Protein 1N93 (pdb70)

B-factor: mean 26.78, std 10.96, range [13.19, 64.72]

Sequence (335 aa):
KLPGKFLQYTVGGSDPHPGIGHEKDIRQNAVALLDQSRRDMFHTVTPSLVFLCLLIPGLHAAFVHGGVPRESYLSTPVTRGEQTVVKTAKFYGEKTTQRDLTELEISSIFSHCCSLLIGVVIGSSSKIKAGAEQIKKRFKTMMAALNRPSHGETATLLQMFNPHEAIDWINGQPWVGSFVLSLLTTDFESPGKEFMDQIKLVASYAQMTTYTTIKEYLAECMDATLTIPVVAYEIRDFLEVSAKLKEDHADLFPFLGAIRHPDAIKLAPRSFPNLASAAFYWSKKENSTIQPGASVKETQLARYRRREISRGEDGAELSGEISAIMKMIGVTGLN

Solvent-accessible surface area: 19457 Å² total; per-residue (Å²): 257,162,107,69,172,173,166,139,222,123,148,76,70,102,105,89,44,0,0,1,0,65,103,192,16,23,121,37,0,0,21,20,0,25,76,84,69,56,15,87,86,8,46,62,3,0,1,1,0,1,0,0,3,32,34,17,120,54,11,4,58,54,4,55,171,32,58,8,36,90,61,0,36,33,63,102,74,72,106,77,61,102,131,90,54,49,91,34,14,106,0,44,17,181,179,69,106,132,118,95,19,70,113,55,19,63,4,0,2,24,32,8,0,0,20,0,0,7,0,0,0,43,32,40,15,80,128,9,138,75,42,44,105,114,16,76,116,70,11,80,73,0,1,51,58,32,134,94,85,71,24,6,87,67,6,55,93,8,119,153,17,60,7,42,73,2,0,79,52,0,38,62,42,129,36,10,7,78,10,0,60,50,2,13,80,59,143,41,150,70,57,20,108,31,4,5,45,13,0,73,108,24,0,46,73,10,76,9,96,16,7,48,25,0,74,70,0,28,65,101,0,90,12,8,3,26,74,2,68,53,0,34,132,27,30,148,74,0,78,102,42,3,57,152,8,89,157,104,26,70,130,55,4,26,30,0,5,0,16,76,58,103,24,26,127,99,7,20,37,85,51,10,19,12,0,0,0,1,0,47,17,14,24,108,105,96,147,124,14,42,30,115,73,22,78,3,128,75,96,41,0,44,122,39,71,217,119,156,40,93,118,56,153,146,47,95,88,54,60,61,131,83,40,44,81,48,144,162,123,66,58,141,33,117,213

Nearest PDB structures (foldseek):
  1n93-assembly1_X  TM=1.003E+00  e=1.005E-50  Borna disease virus
  7ev8-assembly1_A  TM=5.498E-01  e=6.716E-05  Human parainfluenza 3 virus (strain NIH 47885)
  6h5q-assembly1_B  TM=5.146E-01  e=7.736E-05  Measles morbillivirus
  8c4h-assembly1_C  TM=5.489E-01  e=2.761E-04  Henipavirus hendraense
  7nt6-assembly1_A  TM=5.522E-01  e=4.220E-04  Henipavirus nipahense

Radius of gyration: 26.17 Å; Cα contacts (8 Å, |Δi|>4): 424; chains: 1; bounding box: 61×56×87 Å

Foldseek 3Di:
DPPPDDDDDDPDDDDFAAAQFDLVCLQLLQVQVLDPVLCLFFDLQHNLNSLVCVVDPPVNVVCVVLPGHLKTFTPDWDCPPVDIHGIDNGRHDPPRPDDGDDPLQNLLSLLQNLLLLLLLLLLALVCLVPVPVVSLVLSLQLCVVVVRNVSSPVSCSCVVSRNRVNSNVLSPGPCSLVVLVCLQPDDDDPPSNSSSVSSNVSNQQRQLVLLVLLVCCVVPQFWQLCVPVLQVVLVVVLVVLLVVLCVVQPPCSRRCRSSVPPSSVCSDCVVRQSSQLLSQLVVVVVVVSRGPPHPDDPVNSVVRSPHGDDPDDDDQFDDPVVCVVCVVVPHRTDD

Secondary structure (DSSP, 8-state):
------PPPPS-----------GGGHHHHHHHTTSHHHHTTB-TTHHHHHHHHHHSTTHHHHHHHTT--SPEEEEEEE-TTSS-EEEES--S-SS----PPPHHHHHHHHHHHHHHHHHHHHT-SHHHHS--HHHHHHHHHHHHHTT-TTHHHH--TTTT--THHHHHHHHTSTTHHHHHHHHHH--PPTTHHHHHHHHHHHHTTTT-HHHHHHHHHHHH--BGGGGSHHHHHHHHHHHHHHHHHHHHHGGGGGGTTTTT-GGGGGGSGGGSHHHHHHHHHHHHHH---PPTT----HHHHHHHHTSB-------SS--HHHHHHHHHTT-----

Structure (mmCIF, N/CA/C/O backbone):
data_1N93
#
_entry.id   1N93
#
_cell.length_a   100.026
_cell.length_b   100.026
_cell.length_c   103.227
_cell.angle_alpha   90.00
_cell.angle_beta   90.00
_cell.angle_gamma   90.00
#
_symmetry.space_group_name_H-M   'I 4'
#
loop_
_entity.id
_entity.type
_entity.pdbx_description
1 polymer 'p40 nucleoprotein'
2 water water
#
loop_
_atom_site.group_PDB
_atom_site.id
_atom_site.type_symbol
_atom_site.label_atom_id
_atom_site.label_alt_id
_atom_site.label_comp_id
_atom_site.label_asym_id
_atom_site.label_entity_id
_atom_site.label_seq_id
_atom_site.pdbx_PDB_ins_code
_atom_site.Cartn_x
_atom_site.Cartn_y
_atom_site.Cartn_z
_atom_site.occupancy
_atom_site.B_iso_or_equiv
_atom_site.auth_seq_id
_atom_site.auth_comp_id
_atom_site.auth_asym_id
_atom_site.auth_atom_id
_atom_site.pdbx_PDB_model_num
ATOM 1 N N . LYS A 1 33 ? 74.834 15.659 7.735 1.00 35.83 28 LYS X N 1
ATOM 2 C CA . LYS A 1 33 ? 73.442 15.745 7.225 1.00 35.60 28 LYS X CA 1
ATOM 3 C C . LYS A 1 33 ? 72.456 15.703 8.404 1.00 33.78 28 LYS X C 1
ATOM 4 O O . LYS A 1 33 ? 72.668 14.972 9.384 1.00 34.37 28 LYS X O 1
ATOM 10 N N . LEU A 1 34 ? 71.396 16.515 8.342 1.00 30.44 29 LEU X N 1
ATOM 11 C CA . LEU A 1 34 ? 70.249 16.313 9.222 1.00 27.58 29 LEU X CA 1
ATOM 12 C C . LEU A 1 34 ? 69.673 14.929 8.967 1.00 26.83 29 LEU X C 1
ATOM 13 O O . LEU A 1 34 ? 69.714 14.438 7.843 1.00 25.84 29 LEU X O 1
ATOM 18 N N . PRO A 1 35 ? 69.107 14.313 9.997 1.00 25.56 30 PRO X N 1
ATOM 19 C CA . PRO A 1 35 ? 68.622 12.935 9.879 1.00 26.32 30 PRO X CA 1
ATOM 20 C C . PRO A 1 35 ? 67.342 12.791 9.058 1.00 25.77 30 PRO X C 1
ATOM 21 O O . PRO A 1 35 ? 67.042 11.692 8.636 1.00 26.49 30 PRO X O 1
ATOM 25 N N . GLY A 1 36 ? 66.581 13.868 8.857 1.00 23.97 31 GLY X N 1
ATOM 26 C CA . GLY A 1 36 ? 65.344 13.788 8.100 1.00 23.21 31 GLY X CA 1
ATOM 27 C C . GLY A 1 36 ? 64.131 13.540 8.966 1.00 22.88 31 GLY X C 1
ATOM 28 O O . GLY A 1 36 ? 63.036 13.368 8.453 1.00 23.13 31 GLY X O 1
ATOM 29 N N . LYS A 1 37 ? 64.315 13.526 10.281 1.00 21.91 32 LYS X N 1
ATOM 30 C CA . LYS A 1 37 ? 63.209 13.490 11.214 1.00 21.94 32 LYS X CA 1
ATOM 31 C C . LYS A 1 37 ? 62.518 14.849 11.239 1.00 21.52 32 LYS X C 1
ATOM 32 O O . LYS A 1 37 ? 63.101 15.836 10.878 1.00 19.91 32 LYS X O 1
ATOM 38 N N . PHE A 1 38 ? 61.259 14.849 11.638 1.00 20.07 33 PHE X N 1
ATOM 39 C CA . PHE A 1 38 ? 60.494 16.079 11.751 1.00 19.65 33 PHE X CA 1
ATOM 40 C C . PHE A 1 38 ? 59.484 15.961 12.880 1.00 20.43 33 PHE X C 1
ATOM 41 O O . PHE A 1 38 ? 59.025 14.861 13.210 1.00 20.33 33 PHE X O 1
ATOM 49 N N . LEU A 1 39 ? 59.117 17.100 13.478 1.00 19.67 34 LEU X N 1
ATOM 50 C CA . LEU A 1 39 ? 58.080 17.135 14.491 1.00 19.53 34 LEU X CA 1
ATOM 51 C C . LEU A 1 39 ? 56.796 16.454 13.998 1.00 20.64 34 LEU X C 1
ATOM 52 O O . LEU A 1 39 ? 56.337 16.711 12.875 1.00 19.33 34 LEU X O 1
ATOM 57 N N . GLN A 1 40 ? 56.266 15.567 14.837 1.00 21.62 35 GLN X N 1
ATOM 58 C CA . GLN A 1 40 ? 55.067 14.802 14.538 1.00 22.25 35 GLN X CA 1
ATOM 59 C C . GLN A 1 40 ? 53.873 15.392 15.275 1.00 22.96 35 GLN X C 1
ATOM 60 O O . GLN A 1 40 ? 54.000 15.940 16.370 1.00 22.82 35 GLN X O 1
ATOM 66 N N . TYR A 1 41 ? 52.706 15.264 14.659 1.00 23.41 36 TYR X N 1
ATOM 67 C CA . TYR A 1 41 ? 51.486 15.658 15.314 1.00 24.64 36 TYR X CA 1
ATOM 68 C C . TYR A 1 41 ? 51.196 14.750 16.497 1.00 26.94 36 TYR X C 1
ATOM 69 O O . TYR A 1 41 ? 51.409 13.534 16.436 1.00 26.14 36 TYR X O 1
ATOM 78 N N . THR A 1 42 ? 50.747 15.377 17.569 1.00 28.76 37 THR X N 1
ATOM 79 C CA . THR A 1 42 ? 50.150 14.685 18.693 1.00 31.37 37 THR X CA 1
ATOM 80 C C . THR A 1 42 ? 48.679 14.489 18.376 1.00 33.82 37 THR X C 1
ATOM 81 O O . THR A 1 42 ? 48.170 14.982 17.367 1.00 34.32 37 THR X O 1
ATOM 85 N N . VAL A 1 43 ? 48.003 13.749 19.242 1.00 37.16 38 VAL X N 1
ATOM 86 C CA . VAL A 1 43 ? 46.580 13.487 19.081 1.00 39.92 38 VAL X CA 1
ATOM 87 C C . VAL A 1 43 ? 45.825 14.191 20.196 1.00 41.18 38 VAL X C 1
ATOM 88 O O . VAL A 1 43 ? 46.166 14.075 21.379 1.00 42.74 38 VAL X O 1
ATOM 92 N N . GLY A 1 44 ? 44.840 14.976 19.778 1.00 42.55 39 GLY X N 1
ATOM 93 C CA . GLY A 1 44 ? 43.949 15.666 20.682 1.00 42.56 39 GLY X CA 1
ATOM 94 C C . GLY A 1 44 ? 44.489 17.010 21.110 1.00 42.48 39 GLY X C 1
ATOM 95 O O . GLY A 1 44 ? 45.115 17.763 20.318 1.00 41.79 39 GLY X O 1
ATOM 96 N N . GLY A 1 45 ? 44.254 17.288 22.388 1.00 41.64 40 GLY X N 1
ATOM 97 C CA . GLY A 1 45 ? 44.536 18.566 22.978 1.00 41.00 40 GLY X CA 1
ATOM 98 C C . GLY A 1 45 ? 43.269 19.379 23.107 1.00 40.00 40 GLY X C 1
ATOM 99 O O . GLY A 1 45 ? 42.455 19.485 22.180 1.00 41.04 40 GLY X O 1
ATOM 100 N N . SER A 1 46 ? 43.113 19.975 24.271 1.00 38.23 41 SER X N 1
ATOM 101 C CA . SER A 1 46 ? 42.111 20.997 24.465 1.00 36.51 41 SER X CA 1
ATOM 102 C C . SER A 1 46 ? 42.799 22.344 24.188 1.00 33.70 41 SER X C 1
ATOM 103 O O . SER A 1 46 ? 43.822 22.652 24.786 1.00 34.33 41 SER X O 1
ATOM 107 N N . ASP A 1 47 ? 42.265 23.120 23.248 1.00 30.10 42 ASP X N 1
ATOM 108 C CA . ASP A 1 47 ? 42.701 24.500 23.050 1.00 27.00 42 ASP X CA 1
ATOM 109 C C . ASP A 1 47 ? 41.565 25.429 23.405 1.00 25.52 42 ASP X C 1
ATOM 110 O O . ASP A 1 47 ? 40.394 25.005 23.363 1.00 23.11 42 ASP X O 1
ATOM 115 N N . PRO A 1 48 ? 41.878 26.686 23.697 1.00 23.91 43 PRO X N 1
ATOM 116 C CA . PRO A 1 48 ? 40.822 27.680 23.914 1.00 23.29 43 PRO X CA 1
ATOM 117 C C . PRO A 1 48 ? 39.907 27.777 22.715 1.00 22.27 43 PRO X C 1
ATOM 118 O O . PRO A 1 48 ? 40.338 27.587 21.576 1.00 22.95 43 PRO X O 1
ATOM 122 N N . HIS A 1 49 ? 38.641 28.057 22.983 1.00 20.78 44 HIS X N 1
ATOM 123 C CA . HIS A 1 49 ? 37.610 28.174 21.949 1.00 19.22 44 HIS X CA 1
ATOM 124 C C . HIS A 1 49 ? 36.663 29.299 22.368 1.00 18.28 44 HIS X C 1
ATOM 125 O O . HIS A 1 49 ? 36.536 29.581 23.550 1.00 17.57 44 HIS X O 1
ATOM 132 N N . PRO A 1 50 ? 35.998 29.922 21.398 1.00 17.02 45 PRO X N 1
ATOM 133 C CA . PRO A 1 50 ? 34.947 30.891 21.684 1.00 16.50 45 PRO X CA 1
ATOM 134 C C . PRO A 1 50 ? 33.688 30.115 22.016 1.00 16.12 45 PRO X C 1
ATOM 135 O O . PRO A 1 50 ? 33.677 28.885 21.945 1.00 16.47 45 PRO X O 1
ATOM 139 N N . GLY A 1 51 ? 32.647 30.836 22.373 1.00 16.72 46 GLY X N 1
ATOM 140 C CA . GLY A 1 51 ? 31.347 30.236 22.605 1.00 16.96 46 GLY X CA 1
ATOM 141 C C . GLY A 1 51 ? 30.228 31.202 22.253 1.00 16.60 46 GLY X C 1
ATOM 142 O O . GLY A 1 51 ? 30.464 32.370 21.945 1.00 17.13 46 GLY X O 1
ATOM 143 N N . ILE A 1 52 ? 28.995 30.704 22.310 1.00 16.40 47 ILE X N 1
ATOM 144 C CA . ILE A 1 52 ? 27.813 31.456 21.948 1.00 16.42 47 ILE X CA 1
ATOM 145 C C . ILE A 1 52 ? 26.818 31.669 23.082 1.00 15.14 47 ILE X C 1
ATOM 146 O O . ILE A 1 52 ? 25.805 32.320 22.886 1.00 15.82 47 ILE X O 1
ATOM 151 N N . GLY A 1 53 ? 27.118 31.139 24.258 1.00 16.41 48 GLY X N 1
ATOM 152 C CA . GLY A 1 53 ? 26.248 31.265 25.402 1.00 16.52 48 GLY X CA 1
ATOM 153 C C . GLY A 1 53 ? 24.939 30.531 25.168 1.00 17.01 48 GLY X C 1
ATOM 154 O O . GLY A 1 53 ? 24.851 29.620 24.362 1.00 17.52 48 GLY X O 1
ATOM 155 N N . HIS A 1 54 ? 23.925 30.955 25.896 1.00 17.59 49 HIS X N 1
ATOM 156 C CA . HIS A 1 54 ? 22.600 30.335 25.823 1.00 18.09 49 HIS X CA 1
ATOM 157 C C . HIS A 1 54 ? 21.652 31.200 25.022 1.00 17.65 49 HIS X C 1
ATOM 158 O O . HIS A 1 54 ? 21.767 32.419 25.025 1.00 18.26 49 HIS X O 1
ATOM 165 N N . GLU A 1 55 ? 20.711 30.574 24.324 1.00 18.15 50 GLU X N 1
ATOM 166 C CA . GLU A 1 55 ? 19.765 31.322 23.495 1.00 18.42 50 GLU X CA 1
ATOM 167 C C . GLU A 1 55 ? 18.986 32.393 24.261 1.00 18.78 50 GLU X C 1
ATOM 168 O O . GLU A 1 55 ? 18.814 33.508 23.774 1.00 19.09 50 GLU X O 1
ATOM 174 N N . LYS A 1 56 ? 18.578 32.097 25.496 1.00 18.97 51 LYS X N 1
ATOM 175 C CA . LYS A 1 56 ? 17.787 33.031 26.266 1.00 20.02 51 LYS X CA 1
ATOM 176 C C . LYS A 1 56 ? 18.579 34.269 26.684 1.00 19.51 51 LYS X C 1
ATOM 177 O O . LYS A 1 56 ? 17.992 35.275 27.069 1.00 20.62 51 LYS X O 1
ATOM 183 N N . ASP A 1 57 ? 19.901 34.180 26.596 1.00 18.21 52 ASP X N 1
ATOM 184 C CA . ASP A 1 57 ? 20.801 35.230 27.040 1.00 18.27 52 ASP X CA 1
ATOM 185 C C . ASP A 1 57 ? 21.406 36.023 25.887 1.00 18.10 52 ASP X C 1
ATOM 186 O O . ASP A 1 57 ? 22.249 36.875 26.164 1.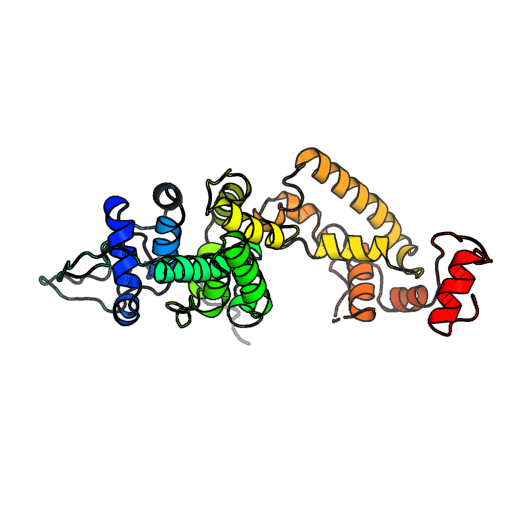00 17.71 52 ASP X O 1
ATOM 191 N N . ILE A 1 58 ? 21.006 35.774 24.634 1.00 17.51 53 ILE X N 1
ATOM 192 C CA . ILE A 1 58 ? 21.675 36.425 23.499 1.00 18.37 53 ILE X CA 1
ATOM 193 C C . ILE A 1 58 ? 21.724 37.953 23.664 1.00 18.93 53 ILE X C 1
ATOM 194 O O . ILE A 1 58 ? 22.781 38.573 23.538 1.00 18.67 53 ILE X O 1
ATOM 199 N N . ARG A 1 59 ? 20.563 38.569 23.910 1.00 20.27 54 ARG X N 1
ATOM 200 C CA . ARG A 1 59 ? 20.511 40.020 23.972 1.00 20.85 54 ARG X CA 1
ATOM 201 C C . ARG A 1 59 ? 21.325 40.575 25.147 1.00 20.11 54 ARG X C 1
ATOM 202 O O . ARG A 1 59 ? 22.058 41.531 24.973 1.00 20.09 54 ARG X O 1
ATOM 210 N N . GLN A 1 60 ? 21.238 39.953 26.320 1.00 20.79 55 GLN X N 1
ATOM 211 C CA . GLN A 1 60 ? 21.975 40.414 27.490 1.00 21.56 55 GLN X CA 1
ATOM 212 C C . GLN A 1 60 ? 23.471 40.236 27.277 1.00 20.61 55 GLN X C 1
ATOM 213 O O . GLN A 1 60 ? 24.260 41.123 27.635 1.00 20.40 55 GLN X O 1
ATOM 219 N N . ASN A 1 61 ? 23.852 39.115 26.661 1.00 19.12 56 ASN X N 1
ATOM 220 C CA . ASN A 1 61 ? 25.261 38.873 26.297 1.00 19.08 56 ASN X CA 1
ATOM 221 C C . ASN A 1 61 ? 25.743 39.909 25.302 1.00 18.49 56 ASN X C 1
ATOM 222 O O . ASN A 1 61 ? 26.832 40.450 25.470 1.00 19.12 56 ASN X O 1
ATOM 227 N N . ALA A 1 62 ? 24.938 40.211 24.283 1.00 18.06 57 ALA X N 1
ATOM 228 C CA . ALA A 1 62 ? 25.319 41.186 23.260 1.00 18.97 57 ALA X CA 1
ATOM 229 C C . ALA A 1 62 ? 25.504 42.588 23.882 1.00 19.62 57 ALA X C 1
ATOM 230 O O . ALA A 1 62 ? 26.491 43.249 23.617 1.00 19.14 57 ALA X O 1
ATOM 232 N N . VAL A 1 63 ? 24.555 43.027 24.701 1.00 20.34 58 VAL X N 1
ATOM 233 C CA . VAL A 1 63 ? 24.659 44.330 25.371 1.00 21.30 58 VAL X CA 1
ATOM 234 C C . VAL A 1 63 ? 25.941 44.410 26.205 1.00 20.87 58 VAL X C 1
ATOM 235 O O . VAL A 1 63 ? 26.676 45.419 26.137 1.00 22.11 58 VAL X O 1
ATOM 239 N N . ALA A 1 64 ? 26.228 43.364 26.984 1.00 20.95 59 ALA X N 1
ATOM 240 C CA . ALA A 1 64 ? 27.440 43.344 27.811 1.00 21.12 59 ALA X CA 1
ATOM 241 C C . ALA A 1 64 ? 28.710 43.443 26.964 1.00 21.45 59 ALA X C 1
ATOM 242 O O . ALA A 1 64 ? 29.660 44.156 27.318 1.00 21.12 59 ALA X O 1
ATOM 244 N N . LEU A 1 65 ? 28.724 42.749 25.827 1.00 20.24 60 LEU X N 1
ATOM 245 C CA . LEU A 1 65 ? 29.923 42.678 25.002 1.00 19.37 60 LEU X CA 1
ATOM 246 C C . LEU A 1 65 ? 30.080 43.867 24.062 1.00 19.23 60 LEU X C 1
ATOM 247 O O . LEU A 1 65 ? 30.999 43.909 23.295 1.00 19.71 60 LEU X O 1
ATOM 252 N N . LEU A 1 66 ? 29.190 44.843 24.140 1.00 20.57 61 LEU X N 1
ATOM 253 C CA . LEU A 1 66 ? 29.412 46.101 23.458 1.00 21.28 61 LEU X CA 1
ATOM 254 C C . LEU A 1 66 ? 30.534 46.890 24.131 1.00 22.69 61 LEU X C 1
ATOM 255 O O . LEU A 1 66 ? 31.057 47.819 23.553 1.00 23.46 61 LEU X O 1
ATOM 260 N N . ASP A 1 67 ? 30.899 46.515 25.346 1.00 24.00 62 ASP X N 1
ATOM 261 C CA . ASP A 1 67 ? 31.952 47.186 26.096 1.00 25.51 62 ASP X CA 1
ATOM 262 C C . ASP A 1 67 ? 33.291 46.479 25.907 1.00 24.69 62 ASP X C 1
ATOM 263 O O . ASP A 1 67 ? 33.398 45.285 26.142 1.00 23.40 62 ASP X O 1
ATOM 268 N N . GLN A 1 68 ? 34.321 47.207 25.481 1.00 25.02 63 GLN X N 1
ATOM 269 C CA . GLN A 1 68 ? 35.644 46.609 25.264 1.00 25.42 63 GLN X CA 1
ATOM 270 C C . GLN A 1 68 ? 36.226 45.909 26.490 1.00 25.87 63 GLN X C 1
ATOM 271 O O . GLN A 1 68 ? 36.830 44.854 26.360 1.00 24.77 63 GLN X O 1
ATOM 277 N N . SER A 1 69 ? 36.074 46.483 27.683 1.00 26.05 64 SER X N 1
ATOM 278 C CA . SER A 1 69 ? 36.619 45.844 28.874 1.00 26.37 64 SER X CA 1
ATOM 279 C C . SER A 1 69 ? 35.929 44.488 29.151 1.00 25.18 64 SER X C 1
ATOM 280 O O . SER A 1 69 ? 36.548 43.560 29.653 1.00 25.02 64 SER X O 1
ATOM 283 N N . ARG A 1 70 ? 34.661 44.357 28.783 1.00 24.57 65 ARG X N 1
ATOM 284 C CA . ARG A 1 70 ? 34.013 43.054 28.891 1.00 23.55 65 ARG X CA 1
ATOM 285 C C . ARG A 1 70 ? 34.526 42.071 27.832 1.00 22.45 65 ARG X C 1
ATOM 286 O O . ARG A 1 70 ? 34.772 40.912 28.130 1.00 22.17 65 ARG X O 1
ATOM 294 N N . ARG A 1 71 ? 34.655 42.526 26.597 1.00 21.50 66 ARG X N 1
ATOM 295 C CA . ARG A 1 71 ? 35.226 41.683 25.538 1.00 20.84 66 ARG X CA 1
ATOM 296 C C . ARG A 1 71 ? 36.613 41.170 25.920 1.00 21.20 66 ARG X C 1
ATOM 297 O O . ARG A 1 71 ? 36.959 40.036 25.625 1.00 20.25 66 ARG X O 1
ATOM 305 N N . ASP A 1 72 ? 37.414 42.007 26.589 1.00 22.07 67 ASP X N 1
ATOM 306 C CA . ASP A 1 72 ? 38.754 41.603 27.024 1.00 23.13 67 ASP X CA 1
ATOM 307 C C . ASP A 1 72 ? 38.770 40.394 27.947 1.00 22.46 67 ASP X C 1
ATOM 308 O O . ASP A 1 72 ? 39.788 39.736 28.099 1.00 23.37 67 ASP X O 1
ATOM 313 N N . MET A 1 73 ? 37.639 40.093 28.567 1.00 22.39 68 MET X N 1
ATOM 314 C CA . MET A 1 73 ? 37.531 38.949 29.479 1.00 22.43 68 MET X CA 1
ATOM 315 C C . MET A 1 73 ? 37.410 37.578 28.805 1.00 21.44 68 MET X C 1
ATOM 316 O O . MET A 1 73 ? 37.603 36.552 29.478 1.00 21.34 68 MET X O 1
ATOM 321 N N . PHE A 1 74 ? 37.105 37.555 27.499 1.00 19.54 69 PHE X N 1
ATOM 322 C CA . PHE A 1 74 ? 36.805 36.317 26.765 1.00 19.19 69 PHE X CA 1
ATOM 323 C C . PHE A 1 74 ? 37.602 36.164 25.485 1.00 19.12 69 PHE X C 1
ATOM 324 O O . PHE A 1 74 ? 38.113 37.148 24.932 1.00 18.06 69 PHE X O 1
ATOM 332 N N . HIS A 1 75 ? 37.632 34.936 24.976 1.00 18.56 70 HIS X N 1
ATOM 333 C CA . HIS A 1 75 ? 38.149 34.618 23.663 1.00 18.63 70 HIS X CA 1
ATOM 334 C C . HIS A 1 75 ? 37.684 35.699 22.682 1.00 18.74 70 HIS X C 1
ATOM 335 O O . HIS A 1 75 ? 36.535 36.099 22.701 1.00 18.05 70 HIS X O 1
ATOM 342 N N . THR A 1 76 ? 38.582 36.181 21.832 1.00 17.49 71 THR X N 1
ATOM 343 C CA . THR A 1 76 ? 38.279 37.317 20.958 1.00 18.17 71 THR X CA 1
ATOM 344 C C . THR A 1 76 ? 37.114 37.117 19.985 1.00 17.31 71 THR X C 1
ATOM 345 O O . THR A 1 76 ? 36.462 38.079 19.589 1.00 17.41 71 THR X O 1
ATOM 349 N N . VAL A 1 77 ? 36.847 35.863 19.642 1.00 16.30 72 VAL X N 1
ATOM 350 C CA . VAL A 1 77 ? 35.848 35.518 18.631 1.00 16.22 72 VAL X CA 1
ATOM 351 C C . VAL A 1 77 ? 34.419 35.513 19.208 1.00 16.17 72 VAL X C 1
ATOM 352 O O . VAL A 1 77 ? 33.462 35.745 18.498 1.00 14.87 72 VAL X O 1
ATOM 356 N N . THR A 1 78 ? 34.305 35.271 20.503 1.00 16.22 73 THR X N 1
ATOM 357 C CA . THR A 1 78 ? 33.008 35.139 21.152 1.00 15.59 73 THR X CA 1
ATOM 358 C C . THR A 1 78 ? 32.007 36.268 20.863 1.00 15.82 73 THR X C 1
ATOM 359 O O . THR A 1 78 ? 30.880 35.991 20.442 1.00 15.53 73 THR X O 1
ATOM 363 N N . PRO A 1 79 ? 32.388 37.536 21.029 1.00 15.39 74 PRO X N 1
ATOM 364 C CA . PRO A 1 79 ? 31.417 38.594 20.794 1.00 15.14 74 PRO X CA 1
ATOM 365 C C . PRO A 1 79 ? 30.906 38.642 19.369 1.00 14.11 74 PRO X C 1
ATOM 366 O O . PRO A 1 79 ? 29.742 38.929 19.166 1.00 14.95 74 PRO X O 1
ATOM 370 N N . SER A 1 80 ? 31.734 38.317 18.390 1.00 14.34 75 SER X N 1
ATOM 371 C CA . SER A 1 80 ? 31.311 38.312 16.994 1.00 14.63 75 SER X CA 1
ATOM 372 C C . SER A 1 80 ? 30.248 37.235 16.780 1.00 14.26 75 SER X C 1
ATOM 373 O O . SER A 1 80 ? 29.237 37.468 16.115 1.00 15.07 75 SER X O 1
ATOM 376 N N . LEU A 1 81 ? 30.437 36.083 17.419 1.00 14.59 76 LEU X N 1
ATOM 377 C CA . LEU A 1 81 ? 29.460 34.986 17.295 1.00 14.48 76 LEU X CA 1
ATOM 378 C C . LEU A 1 81 ? 28.151 35.346 18.001 1.00 14.83 76 LEU X C 1
ATOM 379 O O . LEU A 1 81 ? 27.077 35.105 17.453 1.00 14.19 76 LEU X O 1
ATOM 384 N N . VAL A 1 82 ? 28.242 35.951 19.182 1.00 14.82 77 VAL X N 1
ATOM 385 C CA . VAL A 1 82 ? 27.065 36.443 19.890 1.00 14.91 77 VAL X CA 1
ATOM 386 C C . VAL A 1 82 ? 26.323 37.488 19.079 1.00 15.13 77 VAL X C 1
ATOM 387 O O . VAL A 1 82 ? 25.090 37.449 18.992 1.00 15.56 77 VAL X O 1
ATOM 391 N N . PHE A 1 83 ? 27.051 38.441 18.486 1.00 14.47 78 PHE X N 1
ATOM 392 C CA . PHE A 1 83 ? 26.400 39.432 17.639 1.00 14.78 78 PHE X CA 1
ATOM 393 C C . PHE A 1 83 ? 25.677 38.797 16.442 1.00 13.96 78 PHE X C 1
ATOM 394 O O . PHE A 1 83 ? 24.586 39.220 16.092 1.00 14.20 78 PHE X O 1
ATOM 402 N N . LEU A 1 84 ? 26.252 37.763 15.841 1.00 14.03 79 LEU X N 1
ATOM 403 C CA . LEU A 1 84 ? 25.578 37.076 14.749 1.00 14.58 79 LEU X CA 1
ATOM 404 C C . LEU A 1 84 ? 24.283 36.411 15.219 1.00 15.12 79 LEU X C 1
ATOM 405 O O . LEU A 1 84 ? 23.257 36.476 14.525 1.00 15.39 79 LEU X O 1
ATOM 410 N N . CYS A 1 85 ? 24.330 35.853 16.415 1.00 16.18 80 CYS X N 1
ATOM 411 C CA . CYS A 1 85 ? 23.136 35.215 16.986 1.00 16.34 80 CYS X CA 1
ATOM 412 C C . CYS A 1 85 ? 22.044 36.234 17.279 1.00 16.60 80 CYS X C 1
ATOM 413 O O . CYS A 1 85 ? 20.852 35.935 17.185 1.00 17.29 80 CYS X O 1
ATOM 416 N N . LEU A 1 86 ? 22.446 37.449 17.636 1.00 16.03 81 LEU X N 1
ATOM 417 C CA . LEU A 1 86 ? 21.500 38.528 17.847 1.00 15.95 81 LEU X CA 1
ATOM 418 C C . LEU A 1 86 ? 20.922 39.005 16.522 1.00 16.65 81 LEU X C 1
ATOM 419 O O . LEU A 1 86 ? 19.721 39.271 16.407 1.00 16.54 81 LEU X O 1
ATOM 424 N N . LEU A 1 87 ? 21.780 39.117 15.515 1.00 16.45 82 LEU X N 1
ATOM 425 C CA . LEU A 1 87 ? 21.364 39.569 14.193 1.00 16.45 82 LEU X CA 1
ATOM 426 C C . LEU A 1 87 ? 20.322 38.657 13.574 1.00 16.74 82 LEU X C 1
ATOM 427 O O . LEU A 1 87 ? 19.375 39.135 12.937 1.00 17.56 82 LEU X O 1
ATOM 432 N N . ILE A 1 88 ? 20.495 37.350 13.738 1.00 16.12 83 ILE X N 1
ATOM 433 C CA . ILE A 1 88 ? 19.694 36.371 13.016 1.00 17.21 83 ILE X CA 1
ATOM 434 C C . ILE A 1 88 ? 19.112 35.349 13.963 1.00 18.09 83 ILE X C 1
ATOM 435 O O . ILE A 1 88 ? 19.755 34.363 14.293 1.00 17.16 83 ILE X O 1
ATOM 440 N N . PRO A 1 89 ? 17.880 35.567 14.401 1.00 19.47 84 PRO X N 1
ATOM 441 C CA . PRO A 1 89 ? 17.155 34.523 15.151 1.00 19.63 84 PRO X CA 1
ATOM 442 C C . PRO A 1 89 ? 17.179 33.171 14.439 1.00 19.32 84 PRO X C 1
ATOM 443 O O . PRO A 1 89 ? 17.006 33.084 13.224 1.00 19.30 84 PRO X O 1
ATOM 447 N N . GLY A 1 90 ? 17.431 32.105 15.194 1.00 18.53 85 GLY X N 1
ATOM 448 C CA . GLY A 1 90 ? 17.577 30.783 14.601 1.00 18.80 85 GLY X CA 1
ATOM 449 C C . GLY A 1 90 ? 19.016 30.369 14.386 1.00 18.47 85 GLY X C 1
ATOM 450 O O . GLY A 1 90 ? 19.321 29.170 14.314 1.00 18.44 85 GLY X O 1
ATOM 451 N N . LEU A 1 91 ? 19.938 31.339 14.302 1.00 17.66 86 LEU X N 1
ATOM 452 C CA . LEU A 1 91 ? 21.303 30.994 14.057 1.00 17.13 86 LEU X CA 1
ATOM 453 C C . LEU A 1 91 ? 21.969 30.289 15.253 1.00 16.02 86 LEU X C 1
ATOM 454 O O . LEU A 1 91 ? 22.793 29.416 15.079 1.00 16.46 86 LEU X O 1
ATOM 459 N N . HIS A 1 92 ? 21.638 30.685 16.464 1.00 15.68 87 HIS X N 1
ATOM 460 C CA . HIS A 1 92 ? 22.188 30.051 17.629 1.00 15.64 87 HIS X CA 1
ATOM 461 C C . HIS A 1 92 ? 22.001 28.535 17.602 1.00 16.32 87 HIS X C 1
ATOM 462 O O . HIS A 1 92 ? 22.926 27.797 17.795 1.00 16.56 87 HIS X O 1
ATOM 469 N N . ALA A 1 93 ? 20.781 28.063 17.346 1.00 17.97 88 ALA X N 1
ATOM 470 C CA . ALA A 1 93 ? 20.548 26.628 17.243 1.00 18.82 88 ALA X CA 1
ATOM 471 C C . ALA A 1 93 ? 21.327 25.965 16.114 1.00 19.05 88 ALA X C 1
ATOM 472 O O . ALA A 1 93 ? 21.786 24.843 16.258 1.00 19.83 88 ALA X O 1
ATOM 474 N N . ALA A 1 94 ? 21.487 26.655 14.992 1.00 19.11 89 ALA X N 1
ATOM 475 C CA . ALA A 1 94 ? 22.273 26.143 13.867 1.00 19.87 89 ALA X CA 1
ATOM 476 C C . ALA A 1 94 ? 23.729 25.986 14.267 1.00 19.36 89 ALA X C 1
ATOM 477 O O . ALA A 1 94 ? 24.355 24.970 13.975 1.00 20.12 89 ALA X O 1
ATOM 479 N N . PHE A 1 95 ? 24.264 26.991 14.950 1.00 18.57 90 PHE X N 1
ATOM 480 C CA . PHE A 1 95 ? 25.620 26.918 15.459 1.00 18.38 90 PHE X CA 1
ATOM 481 C C . PHE A 1 95 ? 25.763 25.749 16.443 1.00 19.07 90 PHE X C 1
ATOM 482 O O . PHE A 1 95 ? 26.727 24.988 16.373 1.00 19.23 90 PHE X O 1
ATOM 490 N N . VAL A 1 96 ? 24.829 25.615 17.377 1.00 20.26 91 VAL X N 1
ATOM 491 C CA . VAL A 1 96 ? 24.879 24.481 18.298 1.00 21.97 91 VAL X CA 1
ATOM 492 C C . VAL A 1 96 ? 24.935 23.153 17.535 1.00 22.88 91 VAL X C 1
ATOM 493 O O . VAL A 1 96 ? 25.768 22.288 17.854 1.00 23.01 91 VAL X O 1
ATOM 497 N N . HIS A 1 97 ? 24.119 23.009 16.508 1.00 23.80 92 HIS X N 1
ATOM 498 C CA . HIS A 1 97 ? 24.100 21.794 15.685 1.00 25.54 92 HIS X CA 1
ATOM 499 C C . HIS A 1 97 ? 25.430 21.552 14.983 1.00 25.26 92 HIS X C 1
ATOM 500 O O . HIS A 1 97 ? 25.866 20.400 14.853 1.00 26.37 92 HIS X O 1
ATOM 507 N N . GLY A 1 98 ? 26.083 22.627 14.542 1.00 23.12 93 GLY X N 1
ATOM 508 C CA . GLY A 1 98 ? 27.405 22.553 13.946 1.00 23.58 93 GLY X CA 1
ATOM 509 C C . GLY A 1 98 ? 28.548 22.266 14.895 1.00 22.48 93 GLY X C 1
ATOM 510 O O . GLY A 1 98 ? 29.688 22.112 14.446 1.00 23.30 93 GLY X O 1
ATOM 511 N N . GLY A 1 99 ? 28.273 22.212 16.197 1.00 22.03 94 GLY X N 1
ATOM 512 C CA . GLY A 1 99 ? 29.268 21.895 17.203 1.00 21.48 94 GLY X CA 1
ATOM 513 C C . GLY A 1 99 ? 29.892 23.091 17.891 1.00 21.15 94 GLY X C 1
ATOM 514 O O . GLY A 1 99 ? 30.884 22.940 18.605 1.00 22.35 94 GLY X O 1
ATOM 515 N N . VAL A 1 100 ? 29.346 24.288 17.680 1.00 19.71 95 VAL X N 1
ATOM 516 C CA . VAL A 1 100 ? 29.859 25.483 18.363 1.00 19.10 95 VAL X CA 1
ATOM 517 C C . VAL A 1 100 ? 29.538 25.403 19.877 1.00 19.71 95 VAL X C 1
ATOM 518 O O . VAL A 1 100 ? 28.361 25.239 20.247 1.00 18.73 95 VAL X O 1
ATOM 522 N N . PRO A 1 101 ? 30.542 25.512 20.753 1.00 19.38 96 PRO X N 1
ATOM 523 C CA . PRO A 1 101 ? 30.289 25.447 22.207 1.00 19.79 96 PRO X CA 1
ATOM 524 C C . PRO A 1 101 ? 29.467 26.619 22.744 1.00 18.97 96 PRO X C 1
ATOM 525 O O . PRO A 1 101 ? 29.562 27.733 22.239 1.00 18.10 96 PRO X O 1
ATOM 529 N N . ARG A 1 102 ? 28.652 26.368 23.775 1.00 18.22 97 ARG X N 1
ATOM 530 C CA . ARG A 1 102 ? 28.017 27.445 24.516 1.00 18.25 97 ARG X CA 1
ATOM 531 C C . ARG A 1 102 ? 29.074 28.186 25.356 1.00 17.32 97 ARG X C 1
A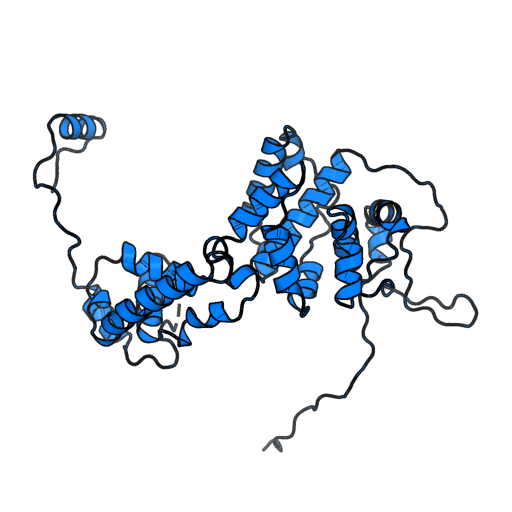TOM 532 O O . ARG A 1 102 ? 29.013 29.391 25.513 1.00 19.04 97 ARG X O 1
ATOM 540 N N . GLU A 1 103 ? 30.043 27.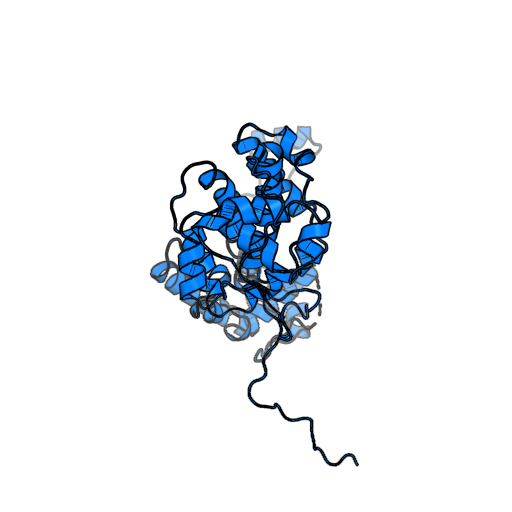457 25.906 1.00 17.36 98 GLU X N 1
ATOM 541 C CA . GLU A 1 103 ? 31.015 28.078 26.782 1.00 18.10 98 GLU X CA 1
ATOM 542 C C . GLU A 1 103 ? 32.117 28.765 25.935 1.00 18.09 98 GLU X C 1
ATOM 543 O O . GLU A 1 103 ? 32.588 28.181 24.943 1.00 18.89 98 GLU X O 1
ATOM 549 N N . SER A 1 104 ? 32.463 29.977 26.328 1.00 18.21 99 SER X N 1
ATOM 550 C CA . SER A 1 104 ? 33.669 30.667 25.835 1.00 18.46 99 SER X CA 1
ATOM 551 C C . SER A 1 104 ? 34.814 30.486 26.821 1.00 19.47 99 SER X C 1
ATOM 552 O O . SER A 1 104 ? 34.617 30.575 28.031 1.00 19.05 99 SER X O 1
ATOM 555 N N . TYR A 1 105 ? 36.025 30.268 26.318 1.00 20.36 100 TYR X N 1
ATOM 556 C CA . TYR A 1 105 ? 37.195 30.420 27.169 1.00 21.10 100 TYR X CA 1
ATOM 557 C C . TYR A 1 105 ? 37.306 31.842 27.681 1.00 22.17 100 TYR X C 1
ATOM 558 O O . TYR A 1 105 ? 36.905 32.826 27.014 1.00 21.93 100 TYR X O 1
ATOM 567 N N . LEU A 1 106 ? 37.805 31.944 28.918 1.00 23.24 101 LEU X N 1
ATOM 568 C CA . LEU A 1 106 ? 38.166 33.201 29.531 1.00 25.22 101 LEU X CA 1
ATOM 569 C C . LEU A 1 106 ? 39.579 33.562 29.138 1.00 27.93 101 LEU X C 1
ATOM 570 O O . LEU A 1 106 ? 40.411 32.673 28.951 1.00 28.68 101 LEU X O 1
ATOM 575 N N . SER A 1 107 ? 39.833 34.861 29.018 1.00 30.12 102 SER X N 1
ATOM 576 C CA . SER A 1 107 ? 41.178 35.408 28.885 1.00 33.57 102 SER X CA 1
ATOM 577 C C . SER A 1 107 ? 42.032 34.982 30.072 1.00 36.22 102 SER X C 1
ATOM 578 O O . SER A 1 107 ? 43.169 34.578 29.899 1.00 38.00 102 SER X O 1
ATOM 581 N N . THR A 1 108 ? 41.499 35.052 31.284 1.00 39.35 103 THR X N 1
ATOM 582 C CA . THR A 1 108 ? 42.260 34.513 32.415 1.00 41.95 103 THR X CA 1
ATOM 583 C C . THR A 1 108 ? 41.447 33.602 33.323 1.00 42.88 103 THR X C 1
ATOM 584 O O . THR A 1 108 ? 40.376 33.970 33.799 1.00 42.88 103 THR X O 1
ATOM 588 N N . PRO A 1 109 ? 41.970 32.401 33.553 1.00 44.83 104 PRO X N 1
ATOM 589 C CA . PRO A 1 109 ? 41.328 31.449 34.454 1.00 46.43 104 PRO X CA 1
ATOM 590 C C . PRO A 1 109 ? 41.071 32.051 35.822 1.00 48.32 104 PRO X C 1
ATOM 591 O O . PRO A 1 109 ? 41.744 32.998 36.212 1.00 48.40 104 PRO X O 1
ATOM 595 N N . VAL A 1 110 ? 40.079 31.533 36.528 1.00 50.75 105 VAL X N 1
ATOM 596 C CA . VAL A 1 110 ? 39.808 32.000 37.877 1.00 52.76 105 VAL X CA 1
ATOM 597 C C . VAL A 1 110 ? 39.703 30.805 38.810 1.00 54.75 105 VAL X C 1
ATOM 598 O O . VAL A 1 110 ? 39.144 29.771 38.442 1.00 54.34 105 VAL X O 1
ATOM 602 N N . THR A 1 111 ? 40.287 30.945 40.004 1.00 57.08 106 THR X N 1
ATOM 603 C CA . THR A 1 111 ? 40.326 29.872 40.998 1.00 58.86 106 THR X CA 1
ATOM 604 C C . THR A 1 111 ? 39.210 30.124 42.005 1.00 60.05 106 THR X C 1
ATOM 605 O O . THR A 1 111 ? 39.459 30.222 43.216 1.00 60.88 106 THR X O 1
ATOM 609 N N . ARG A 1 112 ? 37.986 30.235 41.488 1.00 61.17 107 ARG X N 1
ATOM 610 C CA . ARG A 1 112 ? 36.805 30.526 42.297 1.00 61.90 107 ARG X CA 1
ATOM 611 C C . ARG A 1 112 ? 36.130 29.219 42.749 1.00 62.44 107 ARG X C 1
ATOM 612 O O . ARG A 1 112 ? 35.264 28.672 42.046 1.00 62.77 107 ARG X O 1
ATOM 614 N N . GLY A 1 113 ? 36.560 28.730 43.921 1.00 62.84 108 GLY X N 1
ATOM 615 C CA . GLY A 1 113 ? 35.979 27.570 44.592 1.00 62.73 108 GLY X CA 1
ATOM 616 C C . GLY A 1 113 ? 36.931 26.405 44.855 1.00 62.54 108 GLY X C 1
ATOM 617 O O . GLY A 1 113 ? 36.481 25.254 44.919 1.00 63.12 108 GLY X O 1
ATOM 618 N N . GLU A 1 114 ? 38.230 26.685 45.015 1.00 61.87 109 GLU X N 1
ATOM 619 C CA . GLU A 1 114 ? 39.272 25.645 45.030 1.00 61.02 109 GLU X CA 1
ATOM 620 C C . GLU A 1 114 ? 39.406 24.906 43.682 1.00 60.16 109 GLU X C 1
ATOM 621 O O . GLU A 1 114 ? 40.330 24.098 43.505 1.00 60.36 109 GLU X O 1
ATOM 623 N N . GLN A 1 115 ? 38.486 25.189 42.749 1.00 58.54 110 GLN X N 1
ATOM 624 C CA . GLN A 1 115 ? 38.485 24.633 41.394 1.00 57.07 110 GLN X CA 1
ATOM 625 C C . GLN A 1 115 ? 38.940 25.728 40.426 1.00 54.53 110 GLN X C 1
ATOM 626 O O . GLN A 1 115 ? 38.676 26.914 40.655 1.00 54.31 110 GLN X O 1
ATOM 632 N N . THR A 1 116 ? 39.610 25.323 39.348 1.00 51.40 111 THR X N 1
ATOM 633 C CA . THR A 1 116 ? 40.073 26.267 38.326 1.00 48.99 111 THR X CA 1
ATOM 634 C C . THR A 1 116 ? 39.110 26.313 37.135 1.00 45.73 111 THR X C 1
ATOM 635 O O . THR A 1 116 ? 38.887 25.306 36.457 1.00 45.57 111 THR X O 1
ATOM 639 N N . VAL A 1 117 ? 38.546 27.497 36.912 1.00 41.95 112 VAL X N 1
ATOM 640 C CA . VAL A 1 117 ? 37.572 27.739 35.849 1.00 39.13 112 VAL X CA 1
ATOM 641 C C . VAL A 1 117 ? 38.250 28.443 34.668 1.00 35.94 112 VAL X C 1
ATOM 642 O O . VAL A 1 117 ? 38.809 29.514 34.823 1.00 35.17 112 VAL X O 1
ATOM 646 N N . VAL A 1 118 ? 38.160 27.836 33.489 1.00 32.94 113 VAL X N 1
ATOM 647 C CA . VAL A 1 118 ? 38.816 28.360 32.289 1.00 30.78 113 VAL X CA 1
ATOM 648 C C . VAL A 1 118 ? 37.826 28.845 31.235 1.00 28.37 113 VAL X C 1
ATOM 649 O O . VAL A 1 118 ? 38.228 29.447 30.249 1.00 26.72 113 VAL X O 1
ATOM 653 N N . LYS A 1 119 ? 36.552 28.547 31.453 1.00 25.75 114 LYS X N 1
ATOM 654 C CA . LYS A 1 119 ? 35.495 28.865 30.498 1.00 24.12 114 LYS X CA 1
ATOM 655 C C . LYS A 1 119 ? 34.158 29.057 31.212 1.00 23.82 114 LYS X C 1
ATOM 656 O O . LYS A 1 119 ? 33.976 28.600 32.350 1.00 23.13 114 LYS X O 1
ATOM 662 N N . THR A 1 120 ? 33.244 29.755 30.544 1.00 21.65 115 THR X N 1
ATOM 663 C CA . THR A 1 120 ? 31.910 30.037 31.042 1.00 21.39 115 THR X CA 1
ATOM 664 C C . THR A 1 120 ? 30.934 30.222 29.859 1.00 21.45 115 THR X C 1
ATOM 665 O O . THR A 1 120 ? 31.351 30.689 28.789 1.00 18.26 115 THR X O 1
ATOM 669 N N . ALA A 1 121 ? 29.652 29.889 30.066 1.00 20.45 116 ALA X N 1
ATOM 670 C CA . ALA A 1 121 ? 28.611 30.097 29.050 1.00 20.84 116 ALA X CA 1
ATOM 671 C C . ALA A 1 121 ? 27.773 31.342 29.281 1.00 21.90 116 ALA X C 1
ATOM 672 O O . ALA A 1 121 ? 26.748 31.503 28.633 1.00 23.36 116 ALA X O 1
ATOM 674 N N . LYS A 1 122 ? 28.217 32.229 30.162 1.00 21.95 117 LYS X N 1
ATOM 675 C CA . LYS A 1 122 ? 27.561 33.502 30.352 1.00 24.38 117 LYS X CA 1
ATOM 676 C C . LYS A 1 122 ? 28.574 34.655 30.369 1.00 23.71 117 LYS X C 1
ATOM 677 O O . LYS A 1 122 ? 29.631 34.589 31.006 1.00 22.50 117 LYS X O 1
ATOM 683 N N . PHE A 1 123 ? 28.231 35.709 29.652 1.00 23.61 118 PHE X N 1
ATOM 684 C CA . PHE A 1 123 ? 29.177 36.777 29.352 1.00 24.12 118 PHE X CA 1
ATOM 685 C C . PHE A 1 123 ? 28.789 38.126 29.951 1.00 26.23 118 PHE X C 1
ATOM 686 O O . PHE A 1 123 ? 29.546 39.076 29.835 1.00 26.67 118 PHE X O 1
ATOM 694 N N . TYR A 1 124 ? 27.622 38.211 30.581 1.00 29.09 119 TYR X N 1
ATOM 695 C CA . TYR A 1 124 ? 27.137 39.454 31.174 1.00 32.33 119 TYR X CA 1
ATOM 696 C C . TYR A 1 124 ? 27.522 39.420 32.647 1.00 35.96 119 TYR X C 1
ATOM 697 O O . TYR A 1 124 ? 27.768 38.346 33.209 1.00 36.08 119 TYR X O 1
ATOM 706 N N . GLY A 1 125 ? 27.568 40.590 33.270 1.00 40.55 120 GLY X N 1
ATOM 707 C CA . GLY A 1 125 ? 28.106 40.714 34.615 1.00 44.31 120 GLY X CA 1
ATOM 708 C C . GLY A 1 125 ? 27.077 40.485 35.710 1.00 47.83 120 GLY X C 1
ATOM 709 O O . GLY A 1 125 ? 25.874 40.663 35.486 1.00 48.07 120 GLY X O 1
ATOM 710 N N . GLU A 1 126 ? 27.572 40.090 36.892 1.00 52.15 121 GLU X N 1
ATOM 711 C CA . GLU A 1 126 ? 26.775 39.998 38.126 1.00 55.37 121 GLU X CA 1
ATOM 712 C C . GLU A 1 126 ? 25.896 41.242 38.283 1.00 57.43 121 GLU X C 1
ATOM 713 O O . GLU A 1 126 ? 24.697 41.126 38.560 1.00 58.15 121 GLU X O 1
ATOM 719 N N . LYS A 1 127 ? 26.507 42.419 38.105 1.00 59.65 122 LYS X N 1
ATOM 720 C CA . LYS A 1 127 ? 25.775 43.686 37.992 1.00 61.06 122 LYS X CA 1
ATOM 721 C C . LYS A 1 127 ? 24.899 43.642 36.731 1.00 61.89 122 LYS X C 1
ATOM 722 O O . LYS A 1 127 ? 25.338 44.017 35.626 1.00 62.56 122 LYS X O 1
ATOM 728 N N . THR A 1 128 ? 23.660 43.187 36.929 1.00 62.36 123 THR X N 1
ATOM 729 C CA . THR A 1 128 ? 22.733 42.827 35.858 1.00 62.61 123 THR X CA 1
ATOM 730 C C . THR A 1 128 ? 21.726 43.971 35.645 1.00 62.39 123 THR X C 1
ATOM 731 O O . THR A 1 128 ? 20.510 43.787 35.790 1.00 62.59 123 THR X O 1
ATOM 735 N N . THR A 1 129 ? 22.261 45.154 35.313 1.00 62.00 124 THR X N 1
ATOM 736 C CA . THR A 1 129 ? 21.467 46.369 35.058 1.00 61.46 124 THR X CA 1
ATOM 737 C C . THR A 1 129 ? 20.961 46.358 33.605 1.00 60.23 124 THR X C 1
ATOM 738 O O . THR A 1 129 ? 21.308 47.2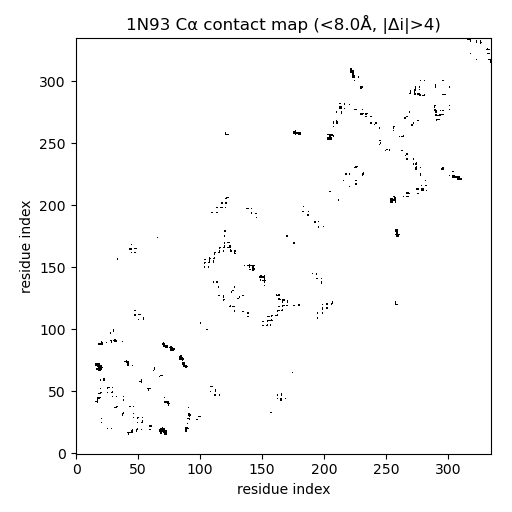34 32.802 1.00 60.61 124 THR X O 1
ATOM 742 N N . GLN A 1 130 ? 20.127 45.370 33.281 1.00 58.31 125 GLN X N 1
ATOM 743 C CA . GLN A 1 130 ? 19.696 45.135 31.908 1.00 56.73 125 GLN X CA 1
ATOM 744 C C . GLN A 1 130 ? 19.106 46.387 31.273 1.00 54.42 125 GLN X C 1
ATOM 745 O O . GLN A 1 130 ? 18.130 46.944 31.777 1.00 55.04 125 GLN X O 1
ATOM 751 N N . ARG A 1 131 ? 19.721 46.829 30.180 1.00 51.01 126 ARG X N 1
ATOM 752 C CA . ARG A 1 131 ? 19.142 47.856 29.321 1.00 48.03 126 ARG X CA 1
ATOM 753 C C . ARG A 1 131 ? 18.922 47.303 27.922 1.00 45.21 126 ARG X C 1
ATOM 754 O O . ARG A 1 131 ? 19.415 46.220 27.577 1.00 44.82 126 ARG X O 1
ATOM 762 N N . ASP A 1 132 ? 18.174 48.043 27.116 1.00 41.36 127 ASP X N 1
ATOM 763 C CA . ASP A 1 132 ? 17.965 47.633 25.744 1.00 38.60 127 ASP X CA 1
ATOM 764 C C . ASP A 1 132 ? 19.005 48.305 24.858 1.00 34.73 127 ASP X C 1
ATOM 765 O O . ASP A 1 132 ? 19.616 49.287 25.240 1.00 34.76 127 ASP X O 1
ATOM 770 N N . LEU A 1 133 ? 19.197 47.757 23.673 1.00 30.82 128 LEU X N 1
ATOM 771 C CA . LEU A 1 133 ? 20.065 48.365 22.669 1.00 28.03 128 LEU X CA 1
ATOM 772 C C . LEU A 1 133 ? 19.507 49.671 22.132 1.00 26.44 128 LEU X C 1
ATOM 773 O O . LEU A 1 133 ? 18.318 49.806 21.964 1.00 26.25 128 LEU X O 1
ATOM 778 N N . THR A 1 134 ? 20.383 50.613 21.798 1.00 24.96 129 THR X N 1
ATOM 779 C CA . THR A 1 134 ? 19.968 51.840 21.125 1.00 24.51 129 THR X CA 1
ATOM 780 C C . THR A 1 134 ? 19.980 51.621 19.614 1.00 24.82 129 THR X C 1
ATOM 781 O O . THR A 1 134 ? 20.640 50.685 19.133 1.00 22.97 129 THR X O 1
ATOM 785 N N . GLU A 1 135 ? 19.299 52.493 18.862 1.00 24.67 130 GLU X N 1
ATOM 786 C CA . GLU A 1 135 ? 19.327 52.451 17.403 1.00 25.63 130 GLU X CA 1
ATOM 787 C C . GLU A 1 135 ? 20.741 52.462 16.873 1.00 24.53 130 GLU X C 1
ATOM 788 O O . GLU A 1 135 ? 21.067 51.718 15.942 1.00 25.01 130 GLU X O 1
ATOM 794 N N . LEU A 1 136 ? 21.584 53.327 17.433 1.00 23.41 131 LEU X N 1
ATOM 795 C CA . LEU A 1 136 ? 22.965 53.446 16.944 1.00 22.91 131 LEU X CA 1
ATOM 796 C C . LEU A 1 136 ? 23.796 52.202 17.291 1.00 22.31 131 LEU X C 1
ATOM 797 O O . LEU A 1 136 ? 24.650 51.799 16.494 1.00 21.47 131 LEU X O 1
ATOM 802 N N . GLU A 1 137 ? 23.525 51.582 18.440 1.00 20.55 132 GLU X N 1
ATOM 803 C CA . GLU A 1 137 ? 24.180 50.312 18.768 1.00 20.93 132 GLU X CA 1
ATOM 804 C C . GLU A 1 137 ? 23.784 49.223 17.780 1.00 20.17 132 GLU X C 1
ATOM 805 O O . GLU A 1 137 ? 24.640 48.444 17.355 1.00 19.92 132 GLU X O 1
ATOM 811 N N . ILE A 1 138 ? 22.510 49.169 17.407 1.00 19.26 133 ILE X N 1
ATOM 812 C CA . ILE A 1 138 ? 22.073 48.206 16.412 1.00 19.94 133 ILE X CA 1
ATOM 813 C C . ILE A 1 138 ? 22.795 48.419 15.094 1.00 19.64 133 ILE X C 1
ATOM 814 O O . ILE A 1 138 ? 23.305 47.485 14.533 1.00 17.64 133 ILE X O 1
ATOM 819 N N . SER A 1 139 ? 22.880 49.666 14.613 1.00 19.05 134 SER X N 1
ATOM 820 C CA . SER A 1 139 ? 23.569 49.923 13.360 1.00 18.32 134 SER X CA 1
ATOM 821 C C . SER A 1 139 ? 25.051 49.556 13.464 1.00 17.63 134 SER X C 1
ATOM 822 O O . SER A 1 139 ? 25.635 49.110 12.495 1.00 18.04 134 SER X O 1
ATOM 825 N N . SER A 1 140 ? 25.652 49.778 14.621 1.00 17.77 135 SER X N 1
ATOM 826 C CA . SER A 1 140 ? 27.044 49.424 14.862 1.00 17.82 135 SER X CA 1
ATOM 827 C C . SER A 1 140 ? 27.260 47.911 14.811 1.00 17.47 135 SER X C 1
ATOM 828 O O . SER A 1 140 ? 28.226 47.441 14.254 1.00 17.54 135 SER X O 1
ATOM 831 N N . ILE A 1 141 ? 26.359 47.160 15.409 1.00 17.88 136 ILE X N 1
ATOM 832 C CA . ILE A 1 141 ? 26.393 45.692 15.281 1.00 17.63 136 ILE X CA 1
ATOM 833 C C . ILE A 1 141 ? 26.223 45.284 13.810 1.00 17.10 136 ILE X C 1
ATOM 834 O O . ILE A 1 141 ? 26.900 44.387 13.323 1.00 16.91 136 ILE X O 1
ATOM 839 N N . PHE A 1 142 ? 25.346 45.951 13.068 1.00 16.49 137 PHE X N 1
ATOM 840 C CA . PHE A 1 142 ? 25.186 45.660 11.647 1.00 16.65 137 PHE X CA 1
ATOM 841 C C . PHE A 1 142 ? 26.512 45.921 10.920 1.00 16.72 137 PHE X C 1
ATOM 842 O O . PHE A 1 142 ? 26.895 45.163 10.054 1.00 15.68 137 PHE X O 1
ATOM 850 N N . SER A 1 143 ? 27.212 46.987 11.296 1.00 16.84 138 SER X N 1
ATOM 851 C CA . SER A 1 143 ? 28.496 47.323 10.675 1.00 16.81 138 SER X CA 1
ATOM 852 C C . SER A 1 143 ? 29.521 46.210 10.898 1.00 16.09 138 SER X C 1
ATOM 853 O O . SER A 1 143 ? 30.220 45.780 9.953 1.00 16.08 138 SER X O 1
ATOM 856 N N . HIS A 1 144 ? 29.635 45.777 12.144 1.00 15.70 139 HIS X N 1
ATOM 857 C CA . HIS A 1 144 ? 30.564 44.722 12.503 1.00 15.23 139 HIS X CA 1
ATOM 858 C C . HIS A 1 144 ? 30.219 43.455 11.736 1.00 15.88 139 HIS X C 1
ATOM 859 O O . HIS A 1 144 ? 31.087 42.821 11.147 1.00 15.72 139 HIS X O 1
ATOM 866 N N . CYS A 1 145 ? 28.941 43.088 11.748 1.00 15.29 140 CYS X N 1
ATOM 867 C CA . CYS A 1 145 ? 28.516 41.860 11.092 1.00 15.94 140 CYS X CA 1
ATOM 868 C C . CYS A 1 145 ? 28.619 41.901 9.561 1.00 15.53 140 CYS X C 1
ATOM 869 O O . CYS A 1 145 ? 28.848 40.871 8.913 1.00 14.82 140 CYS X O 1
ATOM 872 N N . CYS A 1 146 ? 28.465 43.100 8.994 1.00 16.06 141 CYS X N 1
ATOM 873 C CA . CYS A 1 146 ? 28.608 43.306 7.553 1.00 17.04 141 CYS X CA 1
ATOM 874 C C . CYS A 1 146 ? 30.060 42.988 7.143 1.00 17.34 141 CYS X C 1
ATOM 875 O O . CYS A 1 146 ? 30.307 42.152 6.270 1.00 16.97 141 CYS X O 1
ATOM 878 N N . SER A 1 147 ? 31.028 43.575 7.843 1.00 16.84 142 SER X N 1
ATOM 879 C CA . SER A 1 147 ? 32.433 43.265 7.614 1.00 17.14 142 SER X CA 1
ATOM 880 C C . SER A 1 147 ? 32.748 41.798 7.833 1.00 15.51 142 SER X C 1
ATOM 881 O O . SER A 1 147 ? 33.467 41.19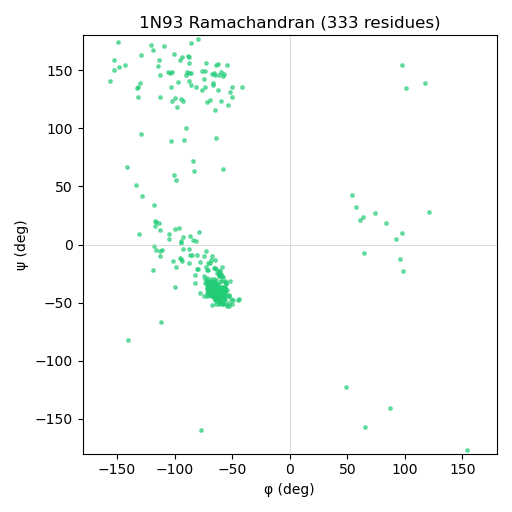2 7.058 1.00 15.24 142 SER X O 1
ATOM 884 N N . LEU A 1 148 ? 32.244 41.244 8.924 1.00 15.33 143 LEU X N 1
ATOM 885 C CA . LEU A 1 148 ? 32.458 39.839 9.247 1.00 15.14 143 LEU X CA 1
ATOM 886 C C . LEU A 1 148 ? 31.958 38.933 8.141 1.00 15.45 143 LEU X C 1
ATOM 887 O O . LEU A 1 148 ? 32.687 38.081 7.647 1.00 14.88 143 LEU X O 1
ATOM 892 N N . LEU A 1 149 ? 30.715 39.132 7.718 1.00 15.23 144 LEU X N 1
ATOM 893 C CA . LEU A 1 149 ? 30.142 38.252 6.711 1.00 15.54 144 LEU X CA 1
ATOM 894 C C . LEU A 1 149 ? 30.716 38.440 5.299 1.00 15.99 144 LEU X C 1
ATOM 895 O O . LEU A 1 149 ? 30.784 37.495 4.531 1.00 15.92 144 LEU X O 1
ATOM 900 N N . ILE A 1 150 ? 31.174 39.649 4.968 1.00 16.29 145 ILE X N 1
ATOM 901 C CA . ILE A 1 150 ? 31.926 39.838 3.742 1.00 16.20 145 ILE X CA 1
ATOM 902 C C . ILE A 1 150 ? 33.171 38.978 3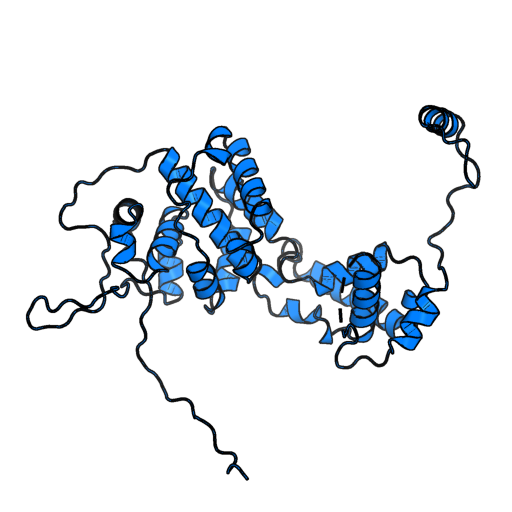.778 1.00 15.45 145 ILE X C 1
ATOM 903 O O . ILE A 1 150 ? 33.467 38.273 2.834 1.00 15.02 145 ILE X O 1
ATOM 908 N N . GLY A 1 151 ? 33.894 38.985 4.884 1.00 15.73 146 GLY X N 1
ATOM 909 C CA . GLY A 1 151 ? 35.060 38.132 5.011 1.00 15.48 146 GLY X CA 1
ATOM 910 C C . GLY A 1 151 ? 34.771 36.655 4.898 1.00 15.49 146 GLY X C 1
ATOM 911 O O . GLY A 1 151 ? 35.566 35.868 4.338 1.00 14.96 146 GLY X O 1
ATOM 912 N N . VAL A 1 152 ? 33.655 36.238 5.467 1.00 14.77 147 VAL X N 1
ATOM 913 C CA . VAL A 1 152 ? 33.276 34.836 5.375 1.00 15.20 147 VAL X CA 1
ATOM 914 C C . VAL A 1 152 ? 32.914 34.460 3.934 1.00 15.76 147 VAL X C 1
ATOM 915 O O . VAL A 1 152 ? 33.338 33.432 3.426 1.00 15.76 147 VAL X O 1
ATOM 919 N N . VAL A 1 153 ? 32.168 35.305 3.246 1.00 15.81 148 VAL X N 1
ATOM 920 C CA . VAL A 1 153 ? 31.806 34.947 1.869 1.00 17.60 148 VAL X CA 1
ATOM 921 C C . VAL A 1 153 ? 32.989 34.908 0.914 1.00 17.67 148 VAL X C 1
ATOM 922 O O . VAL A 1 153 ? 33.021 34.061 0.031 1.00 18.61 148 VAL X O 1
ATOM 926 N N . ILE A 1 154 ? 33.935 35.833 1.072 1.00 17.43 149 ILE X N 1
ATOM 927 C CA . ILE A 1 154 ? 35.115 35.880 0.209 1.00 18.35 149 ILE X CA 1
ATOM 928 C C . ILE A 1 154 ? 36.239 34.956 0.665 1.00 18.77 149 ILE X C 1
ATOM 929 O O . ILE A 1 154 ? 37.193 34.718 -0.087 1.00 17.94 149 ILE X O 1
ATOM 934 N N . GLY A 1 155 ? 36.102 34.379 1.856 1.00 17.44 150 GLY X N 1
ATOM 935 C CA . GLY A 1 155 ? 37.055 33.406 2.352 1.00 18.44 150 GLY X CA 1
ATOM 936 C C . GLY A 1 155 ? 38.381 33.979 2.795 1.00 19.06 150 GLY X C 1
ATOM 937 O O . GLY A 1 155 ? 39.370 33.261 2.758 1.00 20.17 150 GLY X O 1
ATOM 938 N N . SER A 1 156 ? 38.404 35.237 3.221 1.00 19.30 151 SER X N 1
ATOM 939 C CA . SER A 1 156 ? 39.647 35.900 3.644 1.00 20.67 151 SER X CA 1
ATOM 940 C C . SER A 1 156 ? 39.414 37.045 4.586 1.00 20.90 151 SER X C 1
ATOM 941 O O . SER A 1 156 ? 38.486 37.819 4.386 1.00 20.80 151 SER X O 1
ATOM 944 N N . SER A 1 157 ? 40.273 37.196 5.604 1.00 20.43 152 SER X N 1
ATOM 945 C CA . SER A 1 157 ? 40.224 38.381 6.462 1.00 22.21 152 SER X CA 1
ATOM 946 C C . SER A 1 157 ? 41.160 39.510 6.014 1.00 25.24 152 SER X C 1
ATOM 947 O O . SER A 1 157 ? 41.044 40.624 6.499 1.00 26.77 152 SER X O 1
ATOM 950 N N . SER A 1 158 ? 42.089 39.222 5.136 1.00 29.99 153 SER X N 1
ATOM 951 C CA . SER A 1 158 ? 43.034 40.256 4.632 1.00 34.12 153 SER X CA 1
ATOM 952 C C . SER A 1 158 ? 42.441 41.621 4.247 1.00 37.01 153 SER X C 1
ATOM 953 O O . SER A 1 158 ? 42.963 42.642 4.664 1.00 38.25 153 SER X O 1
ATOM 956 N N . LYS A 1 159 ? 41.352 41.651 3.487 1.00 40.76 154 LYS X N 1
ATOM 957 C CA . LYS A 1 159 ? 40.691 42.935 3.154 1.00 43.02 154 LYS X CA 1
ATOM 958 C C . LYS A 1 159 ? 40.028 43.666 4.339 1.00 44.38 154 LYS X C 1
ATOM 959 O O . LYS A 1 159 ? 40.014 44.895 4.400 1.00 44.90 154 LYS X O 1
ATOM 965 N N . ILE A 1 160 ? 39.455 42.925 5.271 1.00 45.88 155 ILE X N 1
ATOM 966 C CA . ILE A 1 160 ? 38.796 43.537 6.430 1.00 46.75 155 ILE X CA 1
ATOM 967 C C . ILE A 1 160 ? 39.829 44.157 7.408 1.00 48.34 155 ILE X C 1
ATOM 968 O O . ILE A 1 160 ? 39.605 45.242 7.972 1.00 48.35 155 ILE X O 1
ATOM 973 N N . LYS A 1 161 ? 40.952 43.466 7.599 1.00 49.94 156 LYS X N 1
ATOM 974 C CA . LYS A 1 161 ? 42.130 44.049 8.258 1.00 51.41 156 LYS X CA 1
ATOM 975 C C . LYS A 1 161 ? 42.707 45.285 7.517 1.00 51.97 156 LYS X C 1
ATOM 976 O O . LYS A 1 161 ? 43.389 46.105 8.143 1.00 52.62 156 LYS X O 1
ATOM 982 N N . ALA A 1 162 ? 42.437 45.406 6.207 1.00 52.58 157 ALA X N 1
ATOM 983 C CA . ALA A 1 162 ? 42.995 46.482 5.360 1.00 52.59 157 ALA X CA 1
ATOM 984 C C . ALA A 1 162 ? 42.023 47.086 4.309 1.00 52.31 157 ALA X C 1
ATOM 985 O O . ALA A 1 162 ? 41.451 48.148 4.568 1.00 53.32 157 ALA X O 1
ATOM 987 N N . GLY A 1 163 ? 41.852 46.431 3.143 1.00 51.42 158 GLY X N 1
ATOM 988 C CA . GLY A 1 163 ? 41.081 46.966 2.000 1.00 50.33 158 GLY X CA 1
ATOM 989 C C . GLY A 1 163 ? 39.601 47.344 2.217 1.00 49.16 158 GLY X C 1
ATOM 990 O O . GLY A 1 163 ? 38.710 46.809 1.550 1.00 49.11 158 GLY X O 1
ATOM 991 N N . ALA A 1 164 ? 39.370 48.353 3.063 1.00 47.12 159 ALA X N 1
ATOM 992 C CA . ALA A 1 164 ? 38.131 48.524 3.824 1.00 45.23 159 ALA X CA 1
ATOM 993 C C . ALA A 1 164 ? 37.257 49.724 3.444 1.00 43.54 159 ALA X C 1
ATOM 994 O O . ALA A 1 164 ? 36.157 49.905 4.004 1.00 42.54 159 ALA X O 1
ATOM 996 N N . GLU A 1 165 ? 37.725 50.580 2.537 1.00 40.85 160 GLU X N 1
ATOM 997 C CA . GLU A 1 165 ? 36.879 51.695 2.119 1.00 39.44 160 GLU X CA 1
ATOM 998 C C . GLU A 1 165 ? 35.714 51.141 1.285 1.00 37.21 160 GLU X C 1
ATOM 999 O O . GLU A 1 165 ? 34.592 51.636 1.385 1.00 35.45 160 GLU X O 1
ATOM 1005 N N . GLN A 1 166 ? 35.964 50.080 0.515 1.00 34.68 161 GLN X N 1
ATOM 1006 C CA . GLN A 1 166 ? 34.896 49.441 -0.249 1.00 34.21 161 GLN X CA 1
ATOM 1007 C C . GLN A 1 166 ? 33.859 48.803 0.676 1.00 31.77 161 GLN X C 1
ATOM 1008 O O . GLN A 1 166 ? 32.660 48.826 0.373 1.00 31.01 161 GLN X O 1
ATOM 1014 N N . ILE A 1 167 ? 34.303 48.295 1.817 1.00 28.77 162 ILE X N 1
ATOM 1015 C CA . ILE A 1 167 ? 33.356 47.718 2.777 1.00 28.48 162 ILE X CA 1
ATOM 1016 C C . ILE A 1 167 ? 32.480 48.808 3.388 1.00 27.17 162 ILE X C 1
ATOM 1017 O O . ILE A 1 167 ? 31.263 48.654 3.470 1.00 26.42 162 ILE X O 1
ATOM 1022 N N . LYS A 1 168 ? 33.090 49.926 3.771 1.00 25.79 163 LYS X N 1
ATOM 1023 C CA . LYS A 1 168 ? 32.317 51.055 4.278 1.00 25.54 163 LYS X CA 1
ATOM 1024 C C . LYS A 1 168 ? 31.278 51.531 3.269 1.00 25.91 163 LYS X C 1
ATOM 1025 O O . LYS A 1 168 ? 30.178 51.935 3.640 1.00 25.48 163 LYS X O 1
ATOM 1031 N N . LYS A 1 169 ? 31.606 51.503 1.978 1.00 27.09 164 LYS X N 1
ATOM 1032 C CA . LYS A 1 169 ? 30.648 51.908 0.951 1.00 28.02 164 LYS X CA 1
ATOM 1033 C C . LYS A 1 169 ? 29.414 51.006 0.913 1.00 27.11 164 LYS X C 1
ATOM 1034 O O . LYS A 1 169 ? 28.312 51.493 0.745 1.00 27.95 164 LYS X O 1
ATOM 1040 N N . ARG A 1 170 ? 29.610 49.703 1.062 1.00 26.26 165 ARG X N 1
ATOM 1041 C CA . ARG A 1 170 ? 28.507 48.736 1.144 1.00 25.97 165 ARG X CA 1
ATOM 1042 C C . ARG A 1 170 ? 27.642 49.020 2.374 1.00 23.75 165 ARG X C 1
ATOM 1043 O O . ARG A 1 170 ? 26.423 49.037 2.282 1.00 23.94 165 ARG X O 1
ATOM 1051 N N . PHE A 1 171 ? 28.276 49.252 3.517 1.00 21.95 166 PHE X N 1
ATOM 1052 C CA . PHE A 1 171 ? 27.548 49.577 4.737 1.00 21.32 166 PHE X CA 1
ATOM 1053 C C . PHE A 1 171 ? 26.763 50.882 4.576 1.00 21.63 166 PHE X C 1
ATOM 1054 O O . PHE A 1 171 ? 25.606 50.958 4.987 1.00 22.06 166 PHE X O 1
ATOM 1062 N N . LYS A 1 172 ? 27.391 51.927 4.020 1.00 22.08 167 LYS X N 1
ATOM 1063 C CA . LYS A 1 172 ? 26.662 53.171 3.735 1.00 23.33 167 LYS X CA 1
ATOM 1064 C C . LYS A 1 172 ? 25.430 52.969 2.849 1.00 23.32 167 LYS X C 1
ATOM 1065 O O . LYS A 1 172 ? 24.380 53.581 3.077 1.00 23.41 167 LYS X O 1
ATOM 1071 N N . THR A 1 173 ? 25.551 52.089 1.858 1.00 24.12 168 THR X N 1
ATOM 1072 C CA . THR A 1 173 ? 24.462 51.814 0.925 1.00 24.45 168 THR X CA 1
ATOM 1073 C C . THR A 1 173 ? 23.295 51.121 1.665 1.00 23.70 168 THR X C 1
ATOM 1074 O O . THR A 1 173 ? 22.124 51.430 1.442 1.00 22.98 168 THR X O 1
ATOM 1078 N N . MET A 1 174 ? 23.647 50.206 2.564 1.00 23.40 169 MET X N 1
ATOM 1079 C CA . MET A 1 174 ? 22.684 49.529 3.419 1.00 22.56 169 MET X CA 1
ATOM 1080 C C . MET A 1 174 ? 21.948 50.516 4.291 1.00 22.22 169 MET X C 1
ATOM 1081 O O . MET A 1 174 ? 20.716 50.491 4.381 1.00 23.47 169 MET X O 1
ATOM 1086 N N . MET A 1 175 ? 22.696 51.407 4.936 1.00 21.82 170 MET X N 1
ATOM 1087 C CA . MET A 1 175 ? 22.090 52.350 5.854 1.00 22.19 170 MET X CA 1
ATOM 1088 C C . MET A 1 175 ? 21.165 53.306 5.093 1.00 22.83 170 MET X C 1
ATOM 1089 O O . MET A 1 175 ? 20.110 53.624 5.599 1.00 23.59 170 MET X O 1
ATOM 1094 N N . ALA A 1 176 ? 21.556 53.736 3.895 1.00 24.84 171 ALA X N 1
ATOM 1095 C CA . ALA A 1 176 ? 20.677 54.557 3.045 1.00 25.50 171 ALA X CA 1
ATOM 1096 C C . ALA A 1 176 ? 19.394 53.805 2.683 1.00 25.93 171 ALA X C 1
ATOM 1097 O O . ALA A 1 176 ? 18.301 54.377 2.715 1.00 27.01 171 ALA X O 1
ATOM 1099 N N . ALA A 1 177 ? 19.527 52.537 2.323 1.00 26.04 172 ALA X N 1
ATOM 1100 C CA . ALA A 1 177 ? 18.355 51.694 2.013 1.00 25.82 172 ALA X CA 1
ATOM 1101 C C . ALA A 1 177 ? 17.423 51.537 3.200 1.00 26.02 172 ALA X C 1
ATOM 1102 O O . ALA A 1 177 ? 16.237 51.257 3.021 1.00 26.33 172 ALA X O 1
ATOM 1104 N N . LEU A 1 178 ? 17.957 51.686 4.409 1.00 24.93 173 LEU X N 1
ATOM 1105 C CA . LEU A 1 178 ? 17.172 51.588 5.632 1.00 25.59 173 LEU X CA 1
ATOM 1106 C C . LEU A 1 178 ? 16.716 52.954 6.163 1.00 25.65 173 LEU X C 1
ATOM 1107 O O . LEU A 1 178 ? 16.272 53.063 7.291 1.00 26.10 173 LEU X O 1
ATOM 1112 N N . ASN A 1 179 ? 16.831 53.982 5.323 1.00 27.61 174 ASN X N 1
ATOM 1113 C CA . ASN A 1 179 ? 16.438 55.361 5.662 1.00 28.34 174 ASN X CA 1
ATOM 1114 C C . ASN A 1 179 ? 17.156 55.931 6.896 1.00 28.14 174 ASN X C 1
ATOM 1115 O O . ASN A 1 179 ? 16.624 56.745 7.645 1.00 27.86 174 ASN X O 1
ATOM 1124 N N . ARG A 1 180 ? 18.404 55.490 7.072 1.00 27.58 175 ARG X N 1
ATOM 1125 C CA . ARG A 1 180 ? 19.263 55.960 8.132 1.00 26.87 175 ARG X CA 1
ATOM 1126 C C . ARG A 1 180 ? 20.667 56.288 7.593 1.00 27.10 175 ARG X C 1
ATOM 1127 O O . ARG A 1 180 ? 21.668 55.820 8.152 1.00 25.55 175 ARG X O 1
ATOM 1135 N N . PRO A 1 181 ? 20.759 57.085 6.528 1.00 26.99 176 PRO X N 1
ATOM 1136 C CA . PRO A 1 181 ? 22.047 57.339 5.876 1.00 27.05 176 PRO X CA 1
ATOM 1137 C C . PRO A 1 181 ? 23.111 57.889 6.814 1.00 26.42 176 PRO X C 1
ATOM 1138 O O . PRO A 1 181 ? 24.277 57.562 6.618 1.00 27.28 176 PRO X O 1
ATOM 1142 N N . SER A 1 182 ? 22.739 58.650 7.836 1.00 26.20 177 SER X N 1
ATOM 1143 C CA . SER A 1 182 ? 23.731 59.222 8.756 1.00 25.59 177 SER X CA 1
ATOM 1144 C C . SER A 1 182 ? 24.492 58.148 9.508 1.00 23.84 177 SER X C 1
ATOM 1145 O O . SER A 1 182 ? 25.672 58.313 9.799 1.00 22.17 177 SER X O 1
ATOM 1148 N N . HIS A 1 183 ? 23.809 57.045 9.821 1.00 21.47 178 HIS X N 1
ATOM 1149 C CA . HIS A 1 183 ? 24.455 55.926 10.487 1.00 20.99 178 HIS X CA 1
ATOM 1150 C C . HIS A 1 183 ? 25.593 55.297 9.663 1.00 19.80 178 HIS X C 1
ATOM 1151 O O . HIS A 1 183 ? 26.482 54.672 10.234 1.00 19.06 178 HIS X O 1
ATOM 1158 N N . GLY A 1 184 ? 25.574 55.448 8.342 1.00 19.76 179 GLY X N 1
ATOM 1159 C CA . GLY A 1 184 ? 26.716 55.037 7.515 1.00 20.48 179 GLY X CA 1
ATOM 1160 C C . GLY A 1 184 ? 28.061 55.605 7.971 1.00 20.74 179 GLY X C 1
ATOM 1161 O O . GLY A 1 184 ? 29.119 54.969 7.826 1.00 20.77 179 GLY X O 1
ATOM 1162 N N . GLU A 1 185 ? 28.009 56.808 8.551 1.00 20.49 180 GLU X N 1
ATOM 1163 C CA . GLU A 1 185 ? 29.177 57.477 9.136 1.00 20.49 180 GLU X CA 1
ATOM 1164 C C . GLU A 1 185 ? 29.267 57.346 10.640 1.00 21.00 180 GLU X C 1
ATOM 1165 O O . GLU A 1 185 ? 30.369 57.275 11.188 1.00 22.18 180 GLU X O 1
ATOM 1171 N N . THR A 1 186 ? 28.125 57.382 11.324 1.00 21.17 181 THR X N 1
ATOM 1172 C CA . THR A 1 186 ? 28.131 57.508 12.781 1.00 21.34 181 THR X CA 1
ATOM 1173 C C . THR A 1 186 ? 28.042 56.234 13.581 1.00 22.39 181 THR X C 1
ATOM 1174 O O . THR A 1 186 ? 28.262 56.275 14.779 1.00 22.74 181 THR X O 1
ATOM 1178 N N . ALA A 1 187 ? 27.722 55.116 12.938 1.00 22.38 182 ALA X N 1
ATOM 1179 C CA . ALA A 1 187 ? 27.524 53.854 13.685 1.00 21.88 182 ALA X CA 1
ATOM 1180 C C . ALA A 1 187 ? 28.900 53.208 13.899 1.00 22.41 182 ALA X C 1
ATOM 1181 O O . ALA A 1 187 ? 29.229 52.203 13.278 1.00 21.74 182 ALA X O 1
ATOM 1183 N N . THR A 1 188 ? 29.688 53.812 14.789 1.00 22.78 183 THR X N 1
ATOM 1184 C CA . THR A 1 188 ? 31.104 53.481 14.957 1.00 24.63 183 THR X CA 1
ATOM 1185 C C . THR A 1 188 ? 31.374 52.933 16.364 1.00 24.37 183 THR X C 1
ATOM 1186 O O . THR A 1 188 ? 32.510 52.856 16.791 1.00 25.40 183 THR X O 1
ATOM 1190 N N . LEU A 1 189 ? 30.332 52.524 17.083 1.00 23.94 184 LEU X N 1
ATOM 1191 C CA . LEU A 1 189 ? 30.505 52.083 18.458 1.00 23.85 184 LEU X CA 1
ATOM 1192 C C . LEU A 1 189 ? 31.350 50.813 18.577 1.00 24.43 184 LEU X C 1
ATOM 1193 O O . LEU A 1 189 ? 31.888 50.535 19.645 1.00 25.33 184 LEU X O 1
ATOM 1198 N N . LEU A 1 190 ? 31.463 50.046 17.490 1.00 22.56 185 LEU X N 1
ATOM 1199 C CA . LEU A 1 190 ? 32.306 48.849 17.454 1.00 22.85 185 LEU X CA 1
ATOM 1200 C C . LEU A 1 190 ? 33.486 49.017 16.492 1.00 22.83 185 LEU X C 1
ATOM 1201 O O . LEU A 1 190 ? 34.147 48.045 16.082 1.00 23.06 185 LEU X O 1
ATOM 1206 N N . GLN A 1 191 ? 33.805 50.267 16.150 1.00 23.71 186 GLN X N 1
ATOM 1207 C CA . GLN A 1 191 ? 34.883 50.498 15.192 1.00 24.95 186 GLN X CA 1
ATOM 1208 C C . GLN A 1 191 ? 36.222 49.933 15.646 1.00 25.62 186 GLN X C 1
ATOM 1209 O O . GLN A 1 191 ? 37.028 49.542 14.814 1.00 25.32 186 GLN X O 1
ATOM 1215 N N . MET A 1 192 ? 36.473 49.892 16.949 1.00 26.39 187 MET X N 1
ATOM 1216 C CA . MET A 1 192 ? 37.761 49.381 17.445 1.00 27.43 187 MET X CA 1
ATOM 1217 C C . MET A 1 192 ? 37.806 47.854 17.497 1.00 26.44 187 MET X C 1
ATOM 1218 O O . MET A 1 192 ? 38.869 47.283 17.714 1.00 27.64 187 MET X O 1
ATOM 1223 N N . PHE A 1 193 ? 36.666 47.210 17.275 1.00 24.10 188 PHE X N 1
ATOM 1224 C CA . PHE A 1 193 ? 36.575 45.744 17.314 1.00 22.70 188 PHE X CA 1
ATOM 1225 C C . PHE A 1 193 ? 36.521 45.168 15.902 1.00 22.12 188 PHE X C 1
ATOM 1226 O O . PHE A 1 193 ? 35.436 44.965 15.338 1.00 23.39 188 PHE X O 1
ATOM 1234 N N . ASN A 1 194 ? 37.695 44.900 15.339 1.00 21.90 189 ASN X N 1
ATOM 1235 C CA . ASN A 1 194 ? 37.794 44.376 13.983 1.00 22.04 189 ASN X CA 1
ATOM 1236 C C . ASN A 1 194 ? 37.434 42.884 13.987 1.00 20.26 189 ASN X C 1
ATOM 1237 O O . ASN A 1 194 ? 37.894 42.137 14.848 1.00 19.73 189 ASN X O 1
ATOM 1242 N N . PRO A 1 195 ? 36.585 42.438 13.066 1.00 18.91 190 PRO X N 1
ATOM 1243 C CA . PRO A 1 195 ? 36.178 41.020 13.070 1.00 19.07 190 PRO X CA 1
ATOM 1244 C C . PRO A 1 195 ? 37.161 40.021 12.473 1.00 18.53 190 PRO X C 1
ATOM 1245 O O . PRO A 1 195 ? 36.793 38.863 12.273 1.00 17.42 190 PRO X O 1
ATOM 1249 N N . HIS A 1 196 ? 38.397 40.415 12.184 1.00 17.93 191 HIS X N 1
ATOM 1250 C CA . HIS A 1 196 ? 39.296 39.502 11.472 1.00 18.79 191 HIS X CA 1
ATOM 1251 C C . HIS A 1 196 ? 39.494 38.127 12.099 1.00 17.97 191 HIS X C 1
ATOM 1252 O O . HIS A 1 196 ? 39.581 37.133 11.377 1.00 17.74 191 HIS X O 1
ATOM 1259 N N . GLU A 1 197 ? 39.587 38.042 13.418 1.00 17.85 192 GLU X N 1
ATOM 1260 C CA . GLU A 1 197 ? 39.775 36.742 14.046 1.00 17.49 192 GLU X CA 1
ATOM 1261 C C . GLU A 1 197 ? 38.547 35.862 13.875 1.00 15.92 192 GLU X C 1
ATOM 1262 O O . GLU A 1 197 ? 38.652 34.656 13.720 1.00 15.53 192 GLU X O 1
ATOM 1268 N N . ALA A 1 198 ? 37.373 36.474 13.922 1.00 15.89 193 ALA X N 1
ATOM 1269 C CA . ALA A 1 198 ? 36.146 35.714 13.794 1.00 15.43 193 ALA X CA 1
ATOM 1270 C C . ALA A 1 198 ? 35.947 35.277 12.332 1.00 14.67 193 ALA X C 1
ATOM 1271 O O . ALA A 1 198 ? 35.422 34.196 12.061 1.00 14.76 193 ALA X O 1
ATOM 1273 N N . ILE A 1 199 ? 36.391 36.088 11.385 1.00 14.29 194 ILE X N 1
ATOM 1274 C CA . ILE A 1 199 ? 36.371 35.672 9.980 1.00 14.32 194 ILE X CA 1
ATOM 1275 C C . ILE A 1 199 ? 37.192 34.422 9.801 1.00 13.94 194 ILE X C 1
ATOM 1276 O O . ILE A 1 199 ? 36.747 33.441 9.220 1.00 13.19 194 ILE X O 1
ATOM 1281 N N . ASP A 1 200 ? 38.424 34.447 10.304 1.00 14.81 195 ASP X N 1
ATOM 1282 C CA . ASP A 1 200 ? 39.300 33.294 10.182 1.00 15.73 195 ASP X CA 1
ATOM 1283 C C . ASP A 1 200 ? 38.711 32.071 10.864 1.00 15.08 195 ASP X C 1
ATOM 1284 O O . ASP A 1 200 ? 38.715 30.980 10.297 1.00 15.23 195 ASP X O 1
ATOM 1289 N N . TRP A 1 201 ? 38.158 32.255 12.054 1.00 15.03 196 TRP X N 1
ATOM 1290 C CA . TRP A 1 201 ? 37.652 31.140 12.838 1.00 14.52 196 TRP X CA 1
ATOM 1291 C C . TRP A 1 201 ? 36.474 30.487 12.103 1.00 13.96 196 TRP X C 1
ATOM 1292 O O . TRP A 1 201 ? 36.432 29.264 11.922 1.00 15.14 196 TRP X O 1
ATOM 1303 N N . ILE A 1 202 ? 35.533 31.297 11.630 1.00 14.59 197 ILE X N 1
ATOM 1304 C CA . ILE A 1 202 ? 34.385 30.772 10.911 1.00 14.14 197 ILE X CA 1
ATOM 1305 C C . ILE A 1 202 ? 34.824 30.100 9.619 1.00 14.92 197 ILE X C 1
ATOM 1306 O O . ILE A 1 202 ? 34.336 29.030 9.272 1.00 15.10 197 ILE X O 1
ATOM 1311 N N . ASN A 1 203 ? 35.760 30.731 8.908 1.00 14.24 198 ASN X N 1
ATOM 1312 C CA . ASN A 1 203 ? 36.267 30.168 7.669 1.00 14.87 198 ASN X CA 1
ATOM 1313 C C . ASN A 1 203 ? 36.945 28.805 7.831 1.00 15.84 198 ASN X C 1
ATOM 1314 O O . ASN A 1 203 ? 37.016 28.031 6.873 1.00 15.74 198 ASN X O 1
ATOM 1319 N N . GLY A 1 204 ? 37.412 28.498 9.034 1.00 16.14 199 GLY X N 1
ATOM 1320 C CA . GLY A 1 204 ? 37.983 27.192 9.347 1.00 16.11 199 GLY X CA 1
ATOM 1321 C C . GLY A 1 204 ? 37.017 26.114 9.792 1.00 17.34 199 GLY X C 1
ATOM 1322 O O . GLY A 1 204 ? 37.415 24.969 10.018 1.00 18.85 199 GLY X O 1
ATOM 1323 N N . GLN A 1 205 ? 35.739 26.447 9.937 1.00 16.71 200 GLN X N 1
ATOM 1324 C CA . GLN A 1 205 ? 34.759 25.450 10.388 1.00 16.74 200 GLN X CA 1
ATOM 1325 C C . GLN A 1 205 ? 34.107 24.684 9.245 1.00 18.24 200 GLN X C 1
ATOM 1326 O O . GLN A 1 205 ? 33.846 25.228 8.170 1.00 18.36 200 GLN X O 1
ATOM 1332 N N . PRO A 1 206 ? 33.806 23.410 9.487 1.00 19.77 201 PRO X N 1
ATOM 1333 C CA . PRO A 1 206 ? 33.326 22.538 8.422 1.00 20.78 201 PRO X CA 1
ATOM 1334 C C . PRO A 1 206 ? 31.969 22.933 7.873 1.00 20.36 201 PRO X C 1
ATOM 1335 O O . PRO A 1 206 ? 31.679 22.571 6.740 1.00 22.29 201 PRO X O 1
ATOM 1339 N N . TRP A 1 207 ? 31.197 23.701 8.632 1.00 19.65 202 TRP X N 1
ATOM 1340 C CA . TRP A 1 207 ? 29.864 24.109 8.257 1.00 18.29 202 TRP X CA 1
ATOM 1341 C C . TRP A 1 207 ? 29.816 25.480 7.574 1.00 17.33 202 TRP X C 1
ATOM 1342 O O . TRP A 1 207 ? 28.738 25.956 7.288 1.00 17.21 202 TRP X O 1
ATOM 1353 N N . VAL A 1 208 ? 30.965 26.138 7.335 1.00 16.71 203 VAL X N 1
ATOM 1354 C CA . VAL A 1 208 ? 30.934 27.477 6.761 1.00 16.94 203 VAL X CA 1
ATOM 1355 C C . VAL A 1 208 ? 30.118 27.582 5.462 1.00 16.07 203 VAL X C 1
ATOM 1356 O O . VAL A 1 208 ? 29.336 28.505 5.311 1.00 16.17 203 VAL X O 1
ATOM 1360 N N . GLY A 1 209 ? 30.275 26.621 4.550 1.00 16.90 204 GLY X N 1
ATOM 1361 C CA . GLY A 1 209 ? 29.541 26.659 3.286 1.00 17.36 204 GLY X CA 1
ATOM 1362 C C . GLY A 1 209 ? 28.016 26.605 3.486 1.00 17.63 204 GLY X C 1
ATOM 1363 O O . GLY A 1 209 ? 27.264 27.324 2.837 1.00 17.62 204 GLY X O 1
ATOM 1364 N N . SER A 1 210 ? 27.573 25.730 4.375 1.00 18.85 205 SER X N 1
ATOM 1365 C CA . SER A 1 210 ? 26.141 25.615 4.739 1.00 19.38 205 SER X CA 1
ATOM 1366 C C . SER A 1 210 ? 25.617 26.878 5.374 1.00 18.19 205 SER X C 1
ATOM 1367 O O . SER A 1 210 ? 24.471 27.287 5.134 1.00 18.56 205 SER X O 1
ATOM 1371 N N . PHE A 1 211 ? 26.457 27.513 6.203 1.00 17.48 206 PHE X N 1
ATOM 1372 C CA . PHE A 1 211 ? 26.109 28.774 6.831 1.00 17.11 206 PHE X CA 1
ATOM 1373 C C . PHE A 1 211 ? 25.859 29.852 5.762 1.00 16.43 206 PHE X C 1
ATOM 1374 O O . PHE A 1 211 ? 24.809 30.504 5.745 1.00 16.73 206 PHE X O 1
ATOM 1382 N N . VAL A 1 212 ? 26.801 29.980 4.827 1.00 15.50 207 VAL X N 1
ATOM 1383 C CA . VAL A 1 212 ? 26.673 30.936 3.733 1.00 15.63 207 VAL X CA 1
ATOM 1384 C C . VAL A 1 212 ? 25.440 30.608 2.895 1.00 15.35 207 VAL X C 1
ATOM 1385 O O . VAL A 1 212 ? 24.657 31.490 2.574 1.00 16.84 207 VAL X O 1
ATOM 1389 N N . LEU A 1 213 ? 25.254 29.341 2.587 1.00 16.99 208 LEU X N 1
ATOM 1390 C CA . LEU A 1 213 ? 24.095 28.934 1.770 1.00 17.34 208 LEU X CA 1
ATOM 1391 C C . LEU A 1 213 ? 22.793 29.375 2.444 1.00 18.52 208 LEU X C 1
ATOM 1392 O O . LEU A 1 213 ? 21.899 29.912 1.816 1.00 18.32 208 LEU X O 1
ATOM 1397 N N . SER A 1 214 ? 22.692 29.171 3.743 1.00 19.83 209 SER X N 1
ATOM 1398 C CA . SER A 1 214 ? 21.507 29.586 4.465 1.00 20.92 209 SER X CA 1
ATOM 1399 C C . SER A 1 214 ? 21.282 31.101 4.415 1.00 21.55 209 SER X C 1
ATOM 1400 O O . SER A 1 214 ? 20.151 31.552 4.259 1.00 22.29 209 SER X O 1
ATOM 1404 N N . LEU A 1 215 ? 22.351 31.905 4.508 1.00 21.43 210 LEU X N 1
ATOM 1405 C CA . LEU A 1 215 ? 22.213 33.334 4.435 1.00 22.32 210 LEU X CA 1
ATOM 1406 C C . LEU A 1 215 ? 21.748 33.775 3.064 1.00 23.01 210 LEU X C 1
ATOM 1407 O O . LEU A 1 215 ? 20.948 34.712 2.941 1.00 23.52 210 LEU X O 1
ATOM 1412 N N . LEU A 1 216 ? 22.234 33.101 2.029 1.00 22.00 211 LEU X N 1
ATOM 1413 C CA . LEU A 1 216 ? 21.957 33.534 0.664 1.00 22.62 211 LEU X CA 1
ATOM 1414 C C . LEU A 1 216 ? 20.582 33.110 0.170 1.00 23.17 211 LEU X C 1
ATOM 1415 O O . LEU A 1 216 ? 20.091 33.706 -0.781 1.00 24.70 211 LEU X O 1
ATOM 1420 N N . THR A 1 217 ? 19.993 32.093 0.786 1.00 22.57 212 THR X N 1
ATOM 1421 C CA . THR A 1 217 ? 18.739 31.510 0.299 1.00 24.22 212 THR X CA 1
ATOM 1422 C C . THR A 1 217 ? 17.549 31.767 1.210 1.00 24.70 212 THR X C 1
ATOM 1423 O O . THR A 1 217 ? 16.425 31.385 0.884 1.00 26.84 212 THR X O 1
ATOM 1427 N N . THR A 1 218 ? 17.780 32.382 2.353 1.00 22.99 213 THR X N 1
ATOM 1428 C CA . THR A 1 218 ? 16.688 32.692 3.272 1.00 23.20 213 THR X CA 1
ATOM 1429 C C . THR A 1 218 ? 16.074 34.013 2.882 1.00 23.94 213 THR X C 1
ATOM 1430 O O . THR A 1 218 ? 16.775 34.968 2.579 1.00 24.28 213 THR X O 1
ATOM 1434 N N . ASP A 1 219 ? 14.753 34.072 2.909 1.00 24.84 214 ASP X N 1
ATOM 1435 C CA . ASP A 1 219 ? 14.042 35.314 2.652 1.00 25.40 214 ASP X CA 1
ATOM 1436 C C . ASP A 1 219 ? 13.857 36.034 3.994 1.00 24.58 214 ASP X C 1
ATOM 1437 O O . ASP A 1 219 ? 13.013 35.679 4.813 1.00 25.02 214 ASP X O 1
ATOM 1446 N N . PHE A 1 220 ? 14.704 37.022 4.250 1.00 23.39 215 PHE X N 1
ATOM 1447 C CA . PHE A 1 220 ? 14.660 37.764 5.502 1.00 22.34 215 PHE X CA 1
ATOM 1448 C C . PHE A 1 220 ? 13.693 38.936 5.449 1.00 22.53 215 PHE X C 1
ATOM 1449 O O . PHE A 1 220 ? 13.606 39.628 4.438 1.00 22.63 215 PHE X O 1
ATOM 1457 N N . GLU A 1 221 ? 12.986 39.156 6.549 1.00 22.75 216 GLU X N 1
ATOM 1458 C CA . GLU A 1 221 ? 12.238 40.389 6.783 1.00 23.33 216 GLU X CA 1
ATOM 1459 C C . GLU A 1 221 ? 13.230 41.557 6.860 1.00 23.54 216 GLU X C 1
ATOM 1460 O O . GLU A 1 221 ? 14.414 41.377 7.168 1.00 23.66 216 GLU X O 1
ATOM 1466 N N . SER A 1 222 ? 12.764 42.755 6.545 1.00 23.31 217 SER X N 1
ATOM 1467 C CA . SER A 1 222 ? 13.546 43.957 6.804 1.00 23.91 217 SER X CA 1
ATOM 1468 C C . SER A 1 222 ? 13.852 44.031 8.289 1.00 23.13 217 SER X C 1
ATOM 1469 O O . SER A 1 222 ? 13.007 43.657 9.113 1.00 22.92 217 SER X O 1
ATOM 1473 N N . PRO A 1 223 ? 15.018 44.539 8.699 1.00 22.91 218 PRO X N 1
ATOM 1474 C CA . PRO A 1 223 ? 16.085 45.071 7.844 1.00 22.35 218 PRO X CA 1
ATOM 1475 C C . PRO A 1 223 ? 17.096 44.033 7.335 1.00 21.80 218 PRO X C 1
ATOM 1476 O O . PRO A 1 223 ? 18.112 44.389 6.712 1.00 20.34 218 PRO X O 1
ATOM 1480 N N . GLY A 1 224 ? 16.819 42.761 7.586 1.00 20.95 219 GLY X N 1
ATOM 1481 C CA . GLY A 1 224 ? 17.610 41.672 7.058 1.00 20.69 219 GLY X CA 1
ATOM 1482 C C . GLY A 1 224 ? 17.679 41.624 5.553 1.00 20.32 219 GLY X C 1
ATOM 1483 O O . GLY A 1 224 ? 18.715 41.256 5.001 1.00 19.78 219 GLY X O 1
ATOM 1484 N N . LYS A 1 225 ? 16.578 41.974 4.879 1.00 20.41 220 LYS X N 1
ATOM 1485 C CA . LYS A 1 225 ? 16.552 41.986 3.428 1.00 21.25 220 LYS X CA 1
ATOM 1486 C C . LYS A 1 225 ? 17.624 42.914 2.900 1.00 20.58 220 LYS X C 1
ATOM 1487 O O . LYS A 1 225 ? 18.401 42.535 2.030 1.00 21.25 220 LYS X O 1
ATOM 1493 N N . GLU A 1 226 ? 17.639 44.128 3.428 1.00 20.70 221 GLU X N 1
ATOM 1494 C CA . GLU A 1 226 ? 18.574 45.158 2.993 1.00 21.31 221 GLU X CA 1
ATOM 1495 C C . GLU A 1 226 ? 20.022 44.774 3.362 1.00 20.99 221 GLU X C 1
ATOM 1496 O O . GLU A 1 226 ? 20.952 44.968 2.572 1.00 20.35 221 GLU X O 1
ATOM 1502 N N . PHE A 1 227 ? 20.201 44.261 4.572 1.00 20.08 222 PHE X N 1
ATOM 1503 C CA . PHE A 1 227 ? 21.516 43.734 4.988 1.00 19.32 222 PHE X CA 1
ATOM 1504 C C . PHE A 1 227 ? 22.041 42.676 4.012 1.00 19.64 222 PHE X C 1
ATOM 1505 O O . PHE A 1 227 ? 23.155 42.790 3.480 1.00 18.92 222 PHE X O 1
ATOM 1513 N N . MET A 1 228 ? 21.228 41.663 3.726 1.00 19.29 223 MET X N 1
ATOM 1514 C CA . MET A 1 228 ? 21.664 40.578 2.860 1.00 20.25 223 MET X CA 1
ATOM 1515 C C . MET A 1 228 ? 21.779 40.986 1.395 1.00 21.06 223 MET X C 1
ATOM 1516 O O . MET A 1 228 ? 22.494 40.332 0.635 1.00 21.16 223 MET X O 1
ATOM 1521 N N . ASP A 1 229 ? 21.088 42.059 0.978 1.00 21.38 224 ASP X N 1
ATOM 1522 C CA . ASP A 1 229 ? 21.271 42.566 -0.369 1.00 21.96 224 ASP X CA 1
ATOM 1523 C C . ASP A 1 229 ? 22.742 42.874 -0.578 1.00 21.45 224 ASP X C 1
ATOM 1524 O O . ASP A 1 229 ? 23.298 42.565 -1.644 1.00 21.42 224 ASP X O 1
ATOM 1529 N N . GLN A 1 230 ? 23.386 43.473 0.424 1.00 20.31 225 GLN X N 1
ATOM 1530 C CA . GLN A 1 230 ? 24.812 43.796 0.281 1.00 20.72 225 GLN X CA 1
ATOM 1531 C C . GLN A 1 230 ? 25.698 42.561 0.300 1.00 20.12 225 GLN X C 1
ATOM 1532 O O . GLN A 1 230 ? 26.655 42.479 -0.464 1.00 19.89 225 GLN X O 1
ATOM 1538 N N . ILE A 1 231 ? 25.392 41.608 1.176 1.00 18.79 226 ILE X N 1
ATOM 1539 C CA . ILE A 1 231 ? 26.193 40.397 1.282 1.00 19.49 226 ILE X CA 1
ATOM 1540 C C . ILE A 1 231 ? 26.088 39.623 -0.050 1.00 19.87 226 ILE X C 1
ATOM 1541 O O . ILE A 1 231 ? 27.076 39.120 -0.541 1.00 20.27 226 ILE X O 1
ATOM 1546 N N . LYS A 1 232 ? 24.884 39.549 -0.613 1.00 20.19 227 LYS X N 1
ATOM 1547 C CA . LYS A 1 232 ? 24.655 38.883 -1.898 1.00 21.23 227 LYS X CA 1
ATOM 1548 C C . LYS A 1 232 ? 25.429 39.478 -3.063 1.00 21.54 227 LYS X C 1
ATOM 1549 O O . LYS A 1 232 ? 25.912 38.745 -3.928 1.00 21.18 227 LYS X O 1
ATOM 1555 N N . LEU A 1 233 ? 25.561 40.804 -3.085 1.00 21.18 228 LEU X N 1
ATOM 1556 C CA . LEU A 1 233 ? 26.357 41.458 -4.104 1.00 21.72 228 LEU X CA 1
ATOM 1557 C C . LEU A 1 233 ? 27.824 41.057 -3.997 1.00 22.06 228 LEU X C 1
ATOM 1558 O O . LEU A 1 233 ? 28.481 40.794 -5.008 1.00 22.04 228 LEU X O 1
ATOM 1563 N N . VAL A 1 234 ? 28.336 40.991 -2.769 1.00 20.90 229 VAL X N 1
ATOM 1564 C CA . VAL A 1 234 ? 29.733 40.622 -2.548 1.00 20.46 229 VAL X CA 1
ATOM 1565 C C . VAL A 1 234 ? 29.966 39.138 -2.815 1.00 19.63 229 VAL X C 1
ATOM 1566 O O . VAL A 1 234 ? 31.019 38.731 -3.337 1.00 19.49 229 VAL X O 1
ATOM 1570 N N . ALA A 1 235 ? 28.985 38.313 -2.469 1.00 18.84 230 ALA X N 1
ATOM 1571 C CA . ALA A 1 235 ? 29.105 36.873 -2.628 1.00 19.48 230 ALA X CA 1
ATOM 1572 C C . ALA A 1 235 ? 29.072 36.412 -4.098 1.00 19.45 230 ALA X C 1
ATOM 1573 O O . ALA A 1 235 ? 29.489 35.306 -4.401 1.00 18.67 230 ALA X O 1
ATOM 1575 N N . SER A 1 236 ? 28.507 37.232 -4.970 1.00 19.40 231 SER X N 1
ATOM 1576 C CA . SER A 1 236 ? 28.362 36.868 -6.385 1.00 20.20 231 SER X CA 1
ATOM 1577 C C . SER A 1 236 ? 29.745 36.730 -7.023 1.00 19.38 231 SER X C 1
ATOM 1578 O O . SER A 1 236 ? 30.516 37.691 -7.112 1.00 20.12 231 SER X O 1
ATOM 1581 N N . TYR A 1 237 ? 30.030 35.506 -7.447 1.00 18.89 232 TYR X N 1
ATOM 1582 C CA . TYR A 1 237 ? 31.309 35.052 -7.985 1.00 18.85 232 TYR X CA 1
ATOM 1583 C C . TYR A 1 237 ? 32.473 35.173 -7.015 1.00 18.37 232 TYR X C 1
ATOM 1584 O O . TYR A 1 237 ? 33.624 35.102 -7.426 1.00 17.49 232 TYR X O 1
ATOM 1593 N N . ALA A 1 238 ? 32.176 35.252 -5.713 1.00 17.91 233 ALA X N 1
ATOM 1594 C CA . ALA A 1 238 ? 33.242 35.279 -4.714 1.00 17.79 233 ALA X CA 1
ATOM 1595 C C . ALA A 1 238 ? 33.947 33.925 -4.734 1.00 17.41 233 ALA X C 1
ATOM 1596 O O . ALA A 1 238 ? 33.311 32.887 -4.839 1.00 17.19 233 ALA X O 1
ATOM 1598 N N . GLN A 1 239 ? 35.273 33.931 -4.667 1.00 17.60 234 GLN X N 1
ATOM 1599 C CA . GLN A 1 239 ? 36.071 32.707 -4.655 1.00 18.20 234 GLN X CA 1
ATOM 1600 C C . GLN A 1 239 ? 35.919 31.918 -5.966 1.00 19.93 234 GLN X C 1
ATOM 1601 O O . GLN A 1 239 ? 36.134 30.712 -5.984 1.00 19.95 234 GLN X O 1
ATOM 1607 N N . MET A 1 240 ? 35.541 32.614 -7.037 1.00 19.01 235 MET X N 1
ATOM 1608 C CA . MET A 1 240 ? 35.450 32.023 -8.375 1.00 19.25 235 MET X CA 1
ATOM 1609 C C . MET A 1 240 ? 36.252 32.929 -9.314 1.00 19.99 235 MET X C 1
ATOM 1610 O O . MET A 1 240 ? 35.865 33.173 -10.455 1.00 20.01 235 MET X O 1
ATOM 1615 N N . THR A 1 241 ? 37.408 33.384 -8.832 1.00 21.19 236 THR X N 1
ATOM 1616 C CA . THR A 1 241 ? 38.199 34.351 -9.584 1.00 22.22 236 THR X CA 1
ATOM 1617 C C . THR A 1 241 ? 38.771 33.758 -10.873 1.00 21.21 236 THR X C 1
ATOM 1618 O O . THR A 1 241 ? 38.892 34.472 -11.851 1.00 22.05 236 THR X O 1
ATOM 1622 N N . THR A 1 242 ? 39.081 32.470 -10.901 1.00 20.37 237 THR X N 1
ATOM 1623 C CA . THR A 1 242 ? 39.537 31.838 -12.145 1.00 20.30 237 THR X CA 1
ATOM 1624 C C . THR A 1 242 ? 38.447 31.875 -13.195 1.00 19.50 237 THR X C 1
ATOM 1625 O O . THR A 1 242 ? 38.687 32.270 -14.356 1.00 18.31 237 THR X O 1
ATOM 1629 N N . TYR A 1 243 ? 37.244 31.480 -12.793 1.00 17.72 238 TYR X N 1
ATOM 1630 C CA . TYR A 1 243 ? 36.095 31.565 -13.679 1.00 18.57 238 TYR X CA 1
ATOM 1631 C C . TYR A 1 243 ? 35.874 32.990 -14.227 1.00 18.15 238 TYR X C 1
ATOM 1632 O O . TYR A 1 243 ? 35.726 33.168 -15.442 1.00 17.57 238 TYR X O 1
ATOM 1641 N N . THR A 1 244 ? 35.836 34.009 -13.365 1.00 18.24 239 THR X N 1
ATOM 1642 C CA . THR A 1 244 ? 35.545 35.350 -13.827 1.00 18.52 239 THR X CA 1
ATOM 1643 C C . THR A 1 244 ? 36.701 35.944 -14.650 1.00 18.08 239 THR X C 1
ATOM 1644 O O . THR A 1 244 ? 36.435 36.678 -15.579 1.00 18.28 239 THR X O 1
ATOM 1648 N N . THR A 1 245 ? 37.935 35.578 -14.348 1.00 18.25 240 THR X N 1
ATOM 1649 C CA . THR A 1 245 ? 39.083 36.049 -15.127 1.00 18.70 240 THR X CA 1
ATOM 1650 C C . THR A 1 245 ? 39.050 35.448 -16.526 1.00 16.97 240 THR X C 1
ATOM 1651 O O . THR A 1 245 ? 39.303 36.134 -17.512 1.00 17.38 240 THR X O 1
ATOM 1655 N N . ILE A 1 246 ? 38.759 34.159 -16.619 1.00 17.03 241 ILE X N 1
ATOM 1656 C CA . ILE A 1 246 ? 38.624 33.521 -17.934 1.00 16.39 241 ILE X CA 1
ATOM 1657 C C . ILE A 1 246 ? 37.472 34.156 -18.693 1.00 15.86 241 ILE X C 1
ATOM 1658 O O . ILE A 1 246 ? 37.617 34.450 -19.864 1.00 16.30 241 ILE X O 1
ATOM 1663 N N . LYS A 1 247 ? 36.325 34.380 -18.048 1.00 16.85 242 LYS X N 1
ATOM 1664 C CA . LYS A 1 247 ? 35.180 35.001 -18.733 1.00 17.75 242 LYS X CA 1
ATOM 1665 C C . LYS A 1 247 ? 35.530 36.396 -19.282 1.00 17.92 242 LYS X C 1
ATOM 1666 O O . LYS A 1 247 ? 35.165 36.748 -20.418 1.00 16.39 242 LYS X O 1
ATOM 1672 N N . GLU A 1 248 ? 36.298 37.154 -18.508 1.00 18.15 243 GLU X N 1
ATOM 1673 C CA . GLU A 1 248 ? 36.744 38.481 -18.932 1.00 19.38 243 GLU X CA 1
ATOM 1674 C C . GLU A 1 248 ? 37.646 38.371 -20.157 1.00 18.30 243 GLU X C 1
ATOM 1675 O O . GLU A 1 248 ? 37.463 39.066 -21.143 1.00 19.10 243 GLU X O 1
ATOM 1686 N N . TYR A 1 249 ? 38.605 37.472 -20.089 1.00 17.34 244 TYR X N 1
ATOM 1687 C CA . TYR A 1 249 ? 39.509 37.190 -21.192 1.00 16.18 244 TYR X CA 1
ATOM 1688 C C . TYR A 1 249 ? 38.761 36.797 -22.473 1.00 16.02 244 TYR X C 1
ATOM 1689 O O . TYR A 1 249 ? 39.014 37.349 -23.537 1.00 16.83 244 TYR X O 1
ATOM 1698 N N . LEU A 1 250 ? 37.797 35.886 -22.374 1.00 15.69 245 LEU X N 1
ATOM 1699 C CA . LEU A 1 250 ? 37.038 35.461 -23.540 1.00 15.91 245 LEU X CA 1
ATOM 1700 C C . LEU A 1 250 ? 36.173 36.563 -24.156 1.00 16.71 245 LEU X C 1
ATOM 1701 O O . LEU A 1 250 ? 35.979 36.567 -25.359 1.00 17.14 245 LEU X O 1
ATOM 1706 N N . ALA A 1 251 ? 35.710 37.492 -23.336 1.00 17.56 246 ALA X N 1
ATOM 1707 C CA . ALA A 1 251 ? 34.900 38.633 -23.796 1.00 18.29 246 ALA X CA 1
ATOM 1708 C C . ALA A 1 251 ? 35.725 39.793 -24.356 1.00 18.12 246 ALA X C 1
ATOM 1709 O O . ALA A 1 251 ? 35.279 40.481 -25.259 1.00 19.29 246 ALA X O 1
ATOM 1711 N N . GLU A 1 252 ? 36.907 40.009 -23.820 1.00 17.71 247 GLU X N 1
ATOM 1712 C CA . GLU A 1 252 ? 37.610 41.279 -23.996 1.00 18.01 247 GLU X CA 1
ATOM 1713 C C . GLU A 1 252 ? 38.944 41.147 -24.707 1.00 18.10 247 GLU X C 1
ATOM 1714 O O . GLU A 1 252 ? 39.459 42.111 -25.262 1.00 18.40 247 GLU X O 1
ATOM 1720 N N . CYS A 1 253 ? 39.541 39.959 -24.703 1.00 16.66 248 CYS X N 1
ATOM 1721 C CA . CYS A 1 253 ? 40.836 39.805 -25.363 1.00 16.60 248 CYS X CA 1
ATOM 1722 C C . CYS A 1 253 ? 40.715 40.093 -26.856 1.00 16.27 248 CYS X C 1
ATOM 1723 O O . CYS A 1 253 ? 39.815 39.587 -27.526 1.00 16.41 248 CYS X O 1
ATOM 1726 N N . MET A 1 254 ? 41.638 40.903 -27.389 1.00 16.25 249 MET X N 1
ATOM 1727 C CA . MET A 1 254 ? 41.617 41.277 -28.789 1.00 16.58 249 MET X CA 1
ATOM 1728 C C . MET A 1 254 ? 42.855 40.758 -29.521 1.00 16.31 249 MET X C 1
ATOM 1729 O O . MET A 1 254 ? 43.193 41.217 -30.615 1.00 16.51 249 MET X O 1
ATOM 1734 N N . ASP A 1 255 ? 43.516 39.767 -28.930 1.00 17.14 250 ASP X N 1
ATOM 1735 C CA . ASP A 1 255 ? 44.712 39.184 -29.535 1.00 17.23 250 ASP X CA 1
ATOM 1736 C C . ASP A 1 255 ? 44.619 37.694 -29.827 1.00 17.57 250 ASP X C 1
ATOM 1737 O O . ASP A 1 255 ? 43.675 37.028 -29.413 1.00 17.30 250 ASP X O 1
ATOM 1742 N N . ALA A 1 256 ? 45.626 37.178 -30.530 1.00 16.82 251 ALA X N 1
ATOM 1743 C CA . ALA A 1 256 ? 45.576 35.804 -31.035 1.00 16.59 251 ALA X CA 1
ATOM 1744 C C . ALA A 1 256 ? 45.946 34.726 -30.019 1.00 15.45 251 ALA X C 1
ATOM 1745 O O . ALA A 1 256 ? 45.980 33.533 -30.360 1.00 16.14 251 ALA X O 1
ATOM 1747 N N . THR A 1 257 ? 46.213 35.085 -28.780 1.00 14.49 252 THR X N 1
ATOM 1748 C CA . THR A 1 257 ? 46.454 34.039 -27.766 1.00 14.88 252 THR X CA 1
ATOM 1749 C C . THR A 1 257 ? 45.240 33.121 -27.648 1.00 14.78 252 THR X C 1
ATOM 1750 O O . THR A 1 257 ? 45.368 31.973 -27.283 1.00 15.45 252 THR X O 1
ATOM 1754 N N . LEU A 1 258 ? 44.066 33.646 -27.957 1.00 14.90 253 LEU X N 1
ATOM 1755 C CA . LEU A 1 258 ? 42.846 32.853 -27.937 1.00 15.06 253 LEU X CA 1
ATOM 1756 C C . LEU A 1 258 ? 42.875 31.686 -28.914 1.00 15.77 253 LEU X C 1
ATOM 1757 O O . LEU A 1 258 ? 42.155 30.706 -28.732 1.00 16.24 253 LEU X O 1
ATOM 1762 N N . THR A 1 259 ? 43.643 31.834 -29.985 1.00 16.25 254 THR X N 1
ATOM 1763 C CA . THR A 1 259 ? 43.697 30.873 -31.075 1.00 16.96 254 THR X CA 1
ATOM 1764 C C . THR A 1 259 ? 44.790 29.821 -30.958 1.00 17.43 254 THR X C 1
ATOM 1765 O O . THR A 1 259 ? 44.875 28.927 -31.823 1.00 18.68 254 THR X O 1
ATOM 1769 N N . ILE A 1 260 ? 45.641 29.914 -29.941 1.00 17.38 255 ILE X N 1
ATOM 1770 C CA . ILE A 1 260 ? 46.674 28.885 -29.697 1.00 17.88 255 ILE X CA 1
ATOM 1771 C C . ILE A 1 260 ? 45.890 27.594 -29.476 1.00 18.87 255 ILE X C 1
ATOM 1772 O O . ILE A 1 260 ? 45.002 27.560 -28.628 1.00 18.46 255 ILE X O 1
ATOM 1777 N N . PRO A 1 261 ? 46.159 26.552 -30.249 1.00 19.27 256 PRO X N 1
ATOM 1778 C CA . PRO A 1 261 ? 45.310 25.357 -30.207 1.00 20.04 256 PRO X CA 1
ATOM 1779 C C . PRO A 1 261 ? 45.027 24.813 -28.798 1.00 19.71 256 PRO X C 1
ATOM 1780 O O . PRO A 1 261 ? 43.857 24.573 -28.506 1.00 20.46 256 PRO X O 1
ATOM 1784 N N . VAL A 1 262 ? 46.020 24.648 -27.929 1.00 20.85 257 VAL X N 1
ATOM 1785 C CA . VAL A 1 262 ? 45.749 24.072 -26.607 1.00 21.98 257 VAL X CA 1
ATOM 1786 C C . VAL A 1 262 ? 44.859 24.956 -25.746 1.00 21.55 257 VAL X C 1
ATOM 1787 O O . VAL A 1 262 ? 44.093 24.453 -24.935 1.00 22.47 257 VAL X O 1
ATOM 1791 N N . VAL A 1 263 ? 44.981 26.270 -25.936 1.00 20.40 258 VAL X N 1
ATOM 1792 C CA . VAL A 1 263 ? 44.079 27.237 -25.325 1.00 18.59 258 VAL X CA 1
ATOM 1793 C C . VAL A 1 263 ? 42.658 27.115 -25.900 1.00 17.77 258 VAL X C 1
ATOM 1794 O O . VAL A 1 263 ? 41.683 26.999 -25.159 1.00 17.68 258 VAL X O 1
ATOM 1798 N N . ALA A 1 264 ? 42.538 27.151 -27.221 1.00 16.89 259 ALA X N 1
ATOM 1799 C CA . ALA A 1 264 ? 41.250 27.102 -27.874 1.00 17.09 259 ALA X CA 1
ATOM 1800 C C . ALA A 1 264 ? 40.459 25.829 -27.517 1.00 16.98 259 ALA X C 1
ATOM 1801 O O . ALA A 1 264 ? 39.273 25.911 -27.245 1.00 16.56 259 ALA X O 1
ATOM 1803 N N . TYR A 1 265 ? 41.104 24.674 -27.486 1.00 18.03 260 TYR X N 1
ATOM 1804 C CA . TYR A 1 265 ? 40.368 23.437 -27.154 1.00 18.66 260 TYR X CA 1
ATOM 1805 C C . TYR A 1 265 ? 39.813 23.507 -25.734 1.00 18.37 260 TYR X C 1
ATOM 1806 O O . TYR A 1 265 ? 38.705 23.006 -25.475 1.00 18.89 260 TYR X O 1
ATOM 1815 N N . GLU A 1 266 ? 40.551 24.149 -24.815 1.00 17.11 261 GLU X N 1
ATOM 1816 C CA . GLU A 1 266 ? 40.081 24.360 -23.452 1.00 17.32 261 GLU X CA 1
ATOM 1817 C C . GLU A 1 266 ? 38.984 25.393 -23.361 1.00 16.99 261 GLU X C 1
ATOM 1818 O O . GLU A 1 266 ? 38.107 25.252 -22.514 1.00 17.56 261 GLU X O 1
ATOM 1824 N N . ILE A 1 267 ? 38.982 26.398 -24.249 1.00 15.89 262 ILE X N 1
ATOM 1825 C CA . ILE A 1 267 ? 37.870 27.358 -24.306 1.00 15.87 262 ILE X CA 1
ATOM 1826 C C . ILE A 1 267 ? 36.560 26.621 -24.558 1.00 16.38 262 ILE X C 1
ATOM 1827 O O . ILE A 1 267 ? 35.542 26.866 -23.885 1.00 16.61 262 ILE X O 1
ATOM 1832 N N . ARG A 1 268 ? 36.557 25.707 -25.516 1.00 17.33 263 ARG X N 1
ATOM 1833 C CA . ARG A 1 268 ? 35.316 24.989 -25.802 1.00 16.72 263 ARG X CA 1
ATOM 1834 C C . ARG A 1 268 ? 34.879 24.147 -24.588 1.00 17.22 263 ARG X C 1
ATOM 1835 O O . ARG A 1 268 ? 33.716 24.216 -24.163 1.00 18.52 263 ARG X O 1
ATOM 1843 N N . ASP A 1 269 ? 35.800 23.411 -23.993 1.00 18.15 264 ASP X N 1
ATOM 1844 C CA . ASP A 1 269 ? 35.491 22.613 -22.786 1.00 19.07 264 ASP X CA 1
ATOM 1845 C C . ASP A 1 269 ? 35.006 23.512 -21.615 1.00 18.08 264 ASP X C 1
ATOM 1846 O O . ASP A 1 269 ? 34.058 23.171 -20.925 1.00 17.25 264 ASP X O 1
ATOM 1851 N N . PHE A 1 270 ? 35.652 24.658 -21.419 1.00 16.85 265 PHE X N 1
ATOM 1852 C CA . PHE A 1 270 ? 35.300 25.565 -20.320 1.00 16.61 265 PHE X CA 1
ATOM 1853 C C . PHE A 1 270 ? 33.883 26.061 -20.479 1.00 16.39 265 PHE X C 1
ATOM 1854 O O . PHE A 1 270 ? 33.113 26.118 -19.510 1.00 17.12 265 PHE X O 1
ATOM 1862 N N . LEU A 1 271 ? 33.498 26.413 -21.699 1.00 16.92 266 LEU X N 1
ATOM 1863 C CA . LEU A 1 271 ? 32.163 26.979 -21.942 1.00 17.21 266 LEU X CA 1
ATOM 1864 C C . LEU A 1 271 ? 31.104 25.892 -21.739 1.00 16.69 266 LEU X C 1
ATOM 1865 O O . LEU A 1 271 ? 30.049 26.170 -21.241 1.00 17.24 266 LEU X O 1
ATOM 1870 N N . GLU A 1 272 ? 31.450 24.665 -22.048 1.00 17.00 267 GLU X N 1
ATOM 1871 C CA . GLU A 1 272 ? 30.507 23.547 -21.920 1.00 17.86 267 GLU X CA 1
ATOM 1872 C C . GLU A 1 272 ? 30.367 23.095 -20.468 1.00 17.63 267 GLU X C 1
ATOM 1873 O O . GLU A 1 272 ? 29.257 22.853 -19.994 1.00 17.58 267 GLU X O 1
ATOM 1879 N N . VAL A 1 273 ? 31.480 23.017 -19.745 1.00 17.82 268 VAL X N 1
ATOM 1880 C CA . VAL A 1 273 ? 31.448 22.697 -18.306 1.00 18.63 268 VAL X CA 1
ATOM 1881 C C . VAL A 1 273 ? 30.664 23.782 -17.561 1.00 18.73 268 VAL X C 1
ATOM 1882 O O . VAL A 1 273 ? 29.823 23.482 -16.690 1.00 17.73 268 VAL X O 1
ATOM 1886 N N . SER A 1 274 ? 30.940 25.049 -17.898 1.00 18.91 269 SER X N 1
ATOM 1887 C CA . SER A 1 274 ? 30.221 26.179 -17.321 1.00 18.99 269 SER X CA 1
ATOM 1888 C C . SER A 1 274 ? 28.719 26.070 -17.593 1.00 19.34 269 SER X C 1
ATOM 1889 O O . SER A 1 274 ? 27.899 26.296 -16.713 1.00 18.61 269 SER X O 1
ATOM 1892 N N . ALA A 1 275 ? 28.355 25.706 -18.811 1.00 18.29 270 ALA X N 1
ATOM 1893 C CA . ALA A 1 275 ? 26.951 25.600 -19.155 1.00 18.88 270 ALA X CA 1
ATOM 1894 C C . ALA A 1 275 ? 26.275 24.484 -18.354 1.00 18.37 270 ALA X C 1
ATOM 1895 O O . ALA A 1 275 ? 25.157 24.660 -17.912 1.00 19.15 270 ALA X O 1
ATOM 1897 N N . LYS A 1 276 ? 26.969 23.368 -18.161 1.00 18.85 271 LYS X N 1
ATOM 1898 C CA . LYS A 1 276 ? 26.441 22.248 -17.394 1.00 20.08 271 LYS X CA 1
ATOM 1899 C C . LYS A 1 276 ? 26.208 22.658 -15.926 1.00 19.81 271 LYS X C 1
ATOM 1900 O O . LYS A 1 276 ? 25.165 22.356 -15.322 1.00 18.82 271 LYS X O 1
ATOM 1906 N N . LEU A 1 277 ? 27.164 23.390 -15.373 1.00 19.52 272 LEU X N 1
ATOM 1907 C CA . LEU A 1 277 ? 27.049 23.862 -13.993 1.00 18.99 272 LEU X CA 1
ATOM 1908 C C . LEU A 1 277 ? 25.947 24.904 -13.830 1.00 19.18 272 LEU X C 1
ATOM 1909 O O . LEU A 1 277 ? 25.258 24.928 -12.815 1.00 20.39 272 LEU X O 1
ATOM 1914 N N . LYS A 1 278 ? 25.762 25.766 -14.825 1.00 18.44 273 LYS X N 1
ATOM 1915 C CA . LYS A 1 278 ? 24.720 26.753 -14.796 1.00 20.64 273 LYS X CA 1
ATOM 1916 C C . LYS A 1 278 ? 23.354 26.070 -14.830 1.00 21.15 273 LYS X C 1
ATOM 1917 O O . LYS A 1 278 ? 22.441 26.479 -14.110 1.00 20.52 273 LYS X O 1
ATOM 1923 N N . GLU A 1 279 ? 23.226 25.022 -15.641 1.00 21.96 274 GLU X N 1
ATOM 1924 C CA . GLU A 1 279 ? 21.972 24.281 -15.704 1.00 23.16 274 GLU X CA 1
ATOM 1925 C C . GLU A 1 279 ? 21.689 23.588 -14.376 1.00 22.95 274 GLU X C 1
ATOM 1926 O O . GLU A 1 279 ? 20.566 23.671 -13.846 1.00 23.44 274 GLU X O 1
ATOM 1932 N N . ASP A 1 280 ? 22.707 22.957 -13.803 1.00 21.91 275 ASP X N 1
ATOM 1933 C CA . ASP A 1 280 ? 22.544 22.187 -12.597 1.00 23.70 275 ASP X CA 1
ATOM 1934 C C . ASP A 1 280 ? 22.219 23.093 -11.390 1.00 23.59 275 ASP X C 1
ATOM 1935 O O . ASP A 1 280 ? 21.345 22.774 -10.560 1.00 23.68 275 ASP X O 1
ATOM 1940 N N . HIS A 1 281 ? 22.912 24.230 -11.292 1.00 23.02 276 HIS X N 1
ATOM 1941 C CA . HIS A 1 281 ? 22.814 25.073 -10.089 1.00 22.49 276 HIS X CA 1
ATOM 1942 C C . HIS A 1 281 ? 21.940 26.295 -10.206 1.00 22.68 276 HIS X C 1
ATOM 1943 O O . HIS A 1 281 ? 21.577 26.880 -9.199 1.00 22.64 276 HIS X O 1
ATOM 1950 N N . ALA A 1 282 ? 21.559 26.675 -11.422 1.00 23.59 277 ALA X N 1
ATOM 1951 C CA . ALA A 1 282 ? 20.673 27.813 -11.676 1.00 24.32 277 ALA X CA 1
ATOM 1952 C C . ALA A 1 282 ? 21.111 29.070 -10.916 1.00 25.25 277 ALA X C 1
ATOM 1953 O O . ALA A 1 282 ? 22.250 29.515 -11.065 1.00 24.37 277 ALA X O 1
ATOM 1955 N N . ASP A 1 283 ? 20.226 29.627 -10.080 1.00 25.23 278 ASP X N 1
ATOM 1956 C CA . ASP A 1 283 ? 20.512 30.887 -9.413 1.00 26.71 278 ASP X CA 1
ATOM 1957 C C . ASP A 1 283 ? 21.620 30.793 -8.371 1.00 25.32 278 ASP X C 1
ATOM 1958 O O . ASP A 1 283 ? 22.092 31.828 -7.916 1.00 26.55 278 ASP X O 1
ATOM 1963 N N . LEU A 1 284 ? 22.008 29.587 -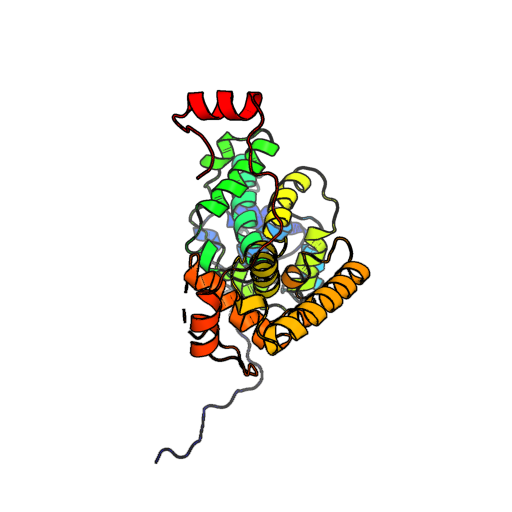7.988 1.00 23.83 279 LEU X N 1
ATOM 1964 C CA . LEU A 1 284 ? 23.131 29.379 -7.074 1.00 23.78 279 LEU X CA 1
ATOM 1965 C C . LEU A 1 284 ? 24.484 29.308 -7.775 1.00 21.82 279 LEU X C 1
ATOM 1966 O O . LEU A 1 284 ? 25.516 29.303 -7.105 1.00 20.91 279 LEU X O 1
ATOM 1971 N N . PHE A 1 285 ? 24.501 29.249 -9.113 1.00 20.18 280 PHE X N 1
ATOM 1972 C CA . PHE A 1 285 ? 25.763 29.161 -9.827 1.00 19.50 280 PHE X CA 1
ATOM 1973 C C . PHE A 1 285 ? 26.796 30.227 -9.408 1.00 18.35 280 PHE X C 1
ATOM 1974 O O . PHE A 1 285 ? 27.952 29.872 -9.163 1.00 18.48 280 PHE X O 1
ATOM 1982 N N . PRO A 1 286 ? 26.431 31.498 -9.306 1.00 18.80 281 PRO X N 1
ATOM 1983 C CA . PRO A 1 286 ? 27.427 32.511 -8.910 1.00 18.54 281 PRO X CA 1
ATOM 1984 C C . PRO A 1 286 ? 27.888 32.349 -7.469 1.00 18.00 281 PRO X C 1
ATOM 1985 O O . PRO A 1 286 ? 28.843 33.003 -7.075 1.00 16.92 281 PRO X O 1
ATOM 1989 N N . PHE A 1 287 ? 27.227 31.492 -6.701 1.00 17.20 282 PHE X N 1
ATOM 1990 C CA . PHE A 1 287 ? 27.554 31.329 -5.292 1.00 17.67 282 PHE X CA 1
ATOM 1991 C C . PHE A 1 287 ? 28.301 30.064 -4.986 1.00 17.21 282 PHE X C 1
ATOM 1992 O O . PHE A 1 287 ? 28.504 29.759 -3.837 1.00 17.51 282 PHE X O 1
ATOM 2000 N N . LEU A 1 288 ? 28.759 29.319 -6.007 1.00 16.84 283 LEU X N 1
ATOM 2001 C CA . LEU A 1 288 ? 29.382 28.024 -5.746 1.00 17.36 283 LEU X CA 1
ATOM 2002 C C . LEU A 1 288 ? 30.646 28.140 -4.887 1.00 16.95 283 LEU X C 1
ATOM 2003 O O . LEU A 1 288 ? 30.900 27.299 -4.017 1.00 17.75 283 LEU X O 1
ATOM 2008 N N . GLY A 1 289 ? 31.440 29.178 -5.146 1.00 16.97 284 GLY X N 1
ATOM 2009 C CA . GLY A 1 289 ? 32.616 29.461 -4.333 1.00 17.31 284 GLY X CA 1
ATOM 2010 C C . GLY A 1 289 ? 32.254 29.849 -2.910 1.00 16.69 284 GLY X C 1
ATOM 2011 O O . GLY A 1 289 ? 32.858 29.355 -1.956 1.00 18.16 284 GLY X O 1
ATOM 2012 N N . ALA A 1 290 ? 31.271 30.734 -2.780 1.00 16.11 285 ALA X N 1
ATOM 2013 C CA . ALA A 1 290 ? 30.870 31.261 -1.478 1.00 16.01 285 ALA X CA 1
ATOM 2014 C C . ALA A 1 290 ? 30.338 30.169 -0.558 1.00 15.59 285 ALA X C 1
ATOM 2015 O O . ALA A 1 290 ? 30.529 30.223 0.662 1.00 15.86 285 ALA X O 1
ATOM 2017 N N . ILE A 1 291 ? 29.650 29.189 -1.139 1.00 15.91 286 ILE X N 1
ATOM 2018 C CA . ILE A 1 291 ? 29.078 28.096 -0.370 1.00 15.88 286 ILE X CA 1
ATOM 2019 C C . ILE A 1 291 ? 29.999 26.901 -0.275 1.00 17.04 286 ILE X C 1
ATOM 2020 O O . ILE A 1 291 ? 29.613 25.869 0.275 1.00 17.55 286 ILE X O 1
ATOM 2025 N N . ARG A 1 292 ? 31.228 27.037 -0.778 1.00 17.34 287 ARG X N 1
ATOM 2026 C CA . ARG A 1 292 ? 32.227 25.971 -0.728 1.00 17.44 287 ARG X CA 1
ATOM 2027 C C . ARG A 1 292 ? 31.668 24.664 -1.333 1.00 18.45 287 ARG X C 1
ATOM 2028 O O . ARG A 1 292 ? 31.839 23.578 -0.768 1.00 18.25 287 ARG X O 1
ATOM 2036 N N . HIS A 1 293 ? 30.976 24.801 -2.454 1.00 18.61 288 HIS X N 1
ATOM 2037 C CA . HIS A 1 293 ? 30.423 23.659 -3.173 1.00 19.88 288 HIS X CA 1
ATOM 2038 C C . HIS A 1 293 ? 31.559 22.917 -3.872 1.00 20.59 288 HIS X C 1
ATOM 2039 O O . HIS A 1 293 ? 32.421 23.531 -4.507 1.00 18.86 288 HIS X O 1
ATOM 2046 N N . PRO A 1 294 ? 31.569 21.596 -3.789 1.00 22.81 289 PRO X N 1
ATOM 2047 C CA . PRO A 1 294 ? 32.620 20.820 -4.465 1.00 23.62 289 PRO X CA 1
ATOM 2048 C C . PRO A 1 294 ? 32.706 21.042 -5.978 1.00 22.66 289 PRO X C 1
ATOM 2049 O O . PRO A 1 294 ? 33.794 20.915 -6.535 1.00 23.00 289 PRO X O 1
ATOM 2053 N N . ASP A 1 295 ? 31.608 21.398 -6.640 1.00 22.12 290 ASP X N 1
ATOM 2054 C CA . ASP A 1 295 ? 31.662 21.693 -8.076 1.00 22.23 290 ASP X CA 1
ATOM 2055 C C . ASP A 1 295 ? 32.517 22.912 -8.450 1.00 21.92 290 ASP X C 1
ATOM 2056 O O . ASP A 1 295 ? 32.937 23.044 -9.597 1.00 20.73 290 ASP X O 1
ATOM 2061 N N . ALA A 1 296 ? 32.764 23.805 -7.502 1.00 21.16 291 ALA X N 1
ATOM 2062 C CA . ALA A 1 296 ? 33.606 24.972 -7.754 1.00 22.81 291 ALA X CA 1
ATOM 2063 C C . ALA A 1 296 ? 34.978 24.568 -8.285 1.00 23.31 291 ALA X C 1
ATOM 2064 O O . ALA A 1 296 ? 35.572 25.286 -9.088 1.00 23.98 291 ALA X O 1
ATOM 2066 N N . ILE A 1 297 ? 35.482 23.414 -7.846 1.00 24.28 292 ILE X N 1
ATOM 2067 C CA . ILE A 1 297 ? 36.794 22.905 -8.290 1.00 26.07 292 ILE X CA 1
ATOM 2068 C C . ILE A 1 297 ? 36.839 22.596 -9.801 1.00 25.36 292 ILE X C 1
ATOM 2069 O O . ILE A 1 297 ? 37.909 22.643 -10.411 1.00 25.75 292 ILE X O 1
ATOM 2078 N N . LYS A 1 298 ? 35.678 22.329 -10.400 1.00 24.36 293 LYS X N 1
ATOM 2079 C CA . LYS A 1 298 ? 35.585 22.108 -11.858 1.00 24.23 293 LYS X CA 1
ATOM 2080 C C . LYS A 1 298 ? 35.934 23.349 -12.665 1.00 23.54 293 LYS X C 1
ATOM 2081 O O . LYS A 1 298 ? 36.146 23.246 -13.870 1.00 23.09 293 LYS X O 1
ATOM 2087 N N . LEU A 1 299 ? 35.991 24.508 -11.992 1.00 22.32 294 LEU X N 1
ATOM 2088 C CA . LEU A 1 299 ? 36.328 25.798 -12.616 1.00 22.09 294 LEU X CA 1
ATOM 2089 C C . LEU A 1 299 ? 37.609 26.393 -12.066 1.00 22.42 294 LEU X C 1
ATOM 2090 O O . LEU A 1 299 ? 37.865 27.580 -12.231 1.00 22.24 294 LEU X O 1
ATOM 2095 N N . ALA A 1 300 ? 38.430 25.551 -11.461 1.00 23.75 295 ALA X N 1
ATOM 2096 C CA . ALA A 1 300 ? 39.733 25.958 -10.936 1.00 24.01 295 ALA X CA 1
ATOM 2097 C C . ALA A 1 300 ? 40.789 25.856 -12.029 1.00 24.00 295 ALA X C 1
ATOM 2098 O O . ALA A 1 300 ? 40.599 25.162 -13.004 1.00 23.14 295 ALA X O 1
ATOM 2100 N N . PRO A 1 301 ? 41.924 26.532 -11.858 1.00 24.64 296 PRO X N 1
ATOM 2101 C CA . PRO A 1 301 ? 42.969 26.529 -12.895 1.00 25.59 296 PRO X CA 1
ATOM 2102 C C . PRO A 1 301 ? 43.459 25.145 -13.313 1.00 25.65 296 PRO X C 1
ATOM 2103 O O . PRO A 1 301 ? 43.752 24.913 -14.483 1.00 25.58 296 PRO X O 1
ATOM 2107 N N . ARG A 1 302 ? 43.509 24.202 -12.380 1.00 26.25 297 ARG X N 1
ATOM 2108 C CA . ARG A 1 302 ? 43.933 22.839 -12.720 1.00 27.32 297 ARG X CA 1
ATOM 2109 C C . ARG A 1 302 ? 43.030 22.145 -13.737 1.00 26.80 297 ARG X C 1
ATOM 2110 O O . ARG A 1 302 ? 43.484 21.276 -14.491 1.00 27.14 297 ARG X O 1
ATOM 2112 N N . SER A 1 303 ? 41.767 22.553 -13.789 1.00 26.02 298 SER X N 1
ATOM 2113 C CA . SER A 1 303 ? 40.803 22.005 -14.725 1.00 26.07 298 SER X CA 1
ATOM 2114 C C . SER A 1 303 ? 41.012 22.490 -16.165 1.00 25.26 298 SER X C 1
ATOM 2115 O O . SER A 1 303 ? 40.647 21.792 -17.103 1.00 24.81 298 SER X O 1
ATOM 2118 N N . PHE A 1 304 ? 41.588 23.688 -16.324 1.00 23.78 299 PHE X N 1
ATOM 2119 C CA . PHE A 1 304 ? 41.813 24.291 -17.641 1.00 22.99 299 PHE X CA 1
ATOM 2120 C C . PHE A 1 304 ? 43.164 25.006 -17.617 1.00 22.92 299 PHE X C 1
ATOM 2121 O O . PHE A 1 304 ? 43.211 26.236 -17.630 1.00 22.42 299 PHE X O 1
ATOM 2129 N N . PRO A 1 305 ? 44.251 24.243 -17.504 1.00 22.82 300 PRO X N 1
ATOM 2130 C CA . PRO A 1 305 ? 45.548 24.851 -17.201 1.00 22.10 300 PRO X CA 1
ATOM 2131 C C . PRO A 1 305 ? 46.074 25.760 -18.313 1.00 21.27 300 PRO X C 1
ATOM 2132 O O . PRO A 1 305 ? 46.716 26.772 -17.973 1.00 21.56 300 PRO X O 1
ATOM 2136 N N . ASN A 1 306 ? 45.835 25.435 -19.577 1.00 20.65 301 ASN X N 1
ATOM 2137 C CA . ASN A 1 306 ? 46.327 26.277 -20.677 1.00 19.71 301 ASN X CA 1
ATOM 2138 C C . ASN A 1 306 ? 45.524 27.551 -20.808 1.00 19.71 301 ASN X C 1
ATOM 2139 O O . ASN A 1 306 ? 46.072 28.636 -20.988 1.00 19.00 301 ASN X O 1
ATOM 2144 N N . LEU A 1 307 ? 44.219 27.413 -20.718 1.00 18.53 302 LEU X N 1
ATOM 2145 C CA . LEU A 1 307 ? 43.322 28.566 -20.758 1.00 17.78 302 LEU X CA 1
ATOM 2146 C C . LEU A 1 307 ? 43.515 29.490 -19.580 1.00 18.49 302 LEU X C 1
ATOM 2147 O O . LEU A 1 307 ? 43.543 30.698 -19.738 1.00 18.21 302 LEU X O 1
ATOM 2152 N N . ALA A 1 308 ? 43.654 28.931 -18.384 1.00 18.78 303 ALA X N 1
ATOM 2153 C CA . ALA A 1 308 ? 43.910 29.747 -17.219 1.00 18.91 303 ALA X CA 1
ATOM 2154 C C . ALA A 1 308 ? 45.236 30.490 -17.379 1.00 19.32 303 ALA X C 1
ATOM 2155 O O . ALA A 1 308 ? 45.309 31.657 -17.038 1.00 19.25 303 ALA X O 1
ATOM 2157 N N . SER A 1 309 ? 46.243 29.822 -17.929 1.00 19.62 304 SER X N 1
ATOM 2158 C CA . SER A 1 309 ? 47.549 30.463 -18.152 1.00 19.80 304 SER X CA 1
ATOM 2159 C C . SER A 1 309 ? 47.402 31.670 -19.089 1.00 19.40 304 SER X C 1
ATOM 2160 O O . SER A 1 309 ? 47.917 32.752 -18.809 1.00 19.34 304 SER X O 1
ATOM 2163 N N . ALA A 1 310 ? 46.700 31.473 -20.200 1.00 18.42 305 ALA X N 1
ATOM 2164 C CA . ALA A 1 310 ? 46.497 32.548 -21.178 1.00 18.64 305 ALA X CA 1
ATOM 2165 C C . ALA A 1 310 ? 45.679 33.695 -20.592 1.00 17.68 305 ALA X C 1
ATOM 2166 O O . ALA A 1 310 ? 45.987 34.881 -20.816 1.00 17.52 305 ALA X O 1
ATOM 2168 N N . ALA A 1 311 ? 44.652 33.374 -19.791 1.00 17.82 306 ALA X N 1
ATOM 2169 C CA . ALA A 1 311 ? 43.789 34.411 -19.243 1.00 17.97 306 ALA X CA 1
ATOM 2170 C C . ALA A 1 311 ? 44.514 35.217 -18.164 1.00 18.41 306 ALA X C 1
ATOM 2171 O O . ALA A 1 311 ? 44.363 36.431 -18.093 1.00 18.76 306 ALA X O 1
ATOM 2173 N N . PHE A 1 312 ? 45.313 34.528 -17.354 1.00 18.77 307 PHE X N 1
ATOM 2174 C CA . PHE A 1 312 ? 46.096 35.179 -16.304 1.00 20.52 307 PHE X CA 1
ATOM 2175 C C . PHE A 1 312 ? 47.189 36.062 -16.923 1.00 20.27 307 PHE X C 1
ATOM 2176 O O . PHE A 1 312 ? 47.483 37.171 -16.444 1.00 20.43 307 PHE X O 1
ATOM 2184 N N . TYR A 1 313 ? 47.787 35.572 -17.995 1.00 20.98 308 TYR X N 1
ATOM 2185 C CA . TYR A 1 313 ? 48.814 36.329 -18.726 1.00 20.34 308 TYR X CA 1
ATOM 2186 C C . TYR A 1 313 ? 48.225 37.602 -19.269 1.00 20.29 308 TYR X C 1
ATOM 2187 O O . TYR A 1 313 ? 48.742 38.698 -19.038 1.00 20.39 308 TYR X O 1
ATOM 2196 N N . TRP A 1 314 ? 47.101 37.478 -19.968 1.00 20.49 309 TRP X N 1
ATOM 2197 C CA . TRP A 1 314 ? 46.392 38.626 -20.484 1.00 20.23 309 TRP X CA 1
ATOM 2198 C C . TRP A 1 314 ? 46.013 39.588 -19.365 1.00 21.53 309 TRP X C 1
ATOM 2199 O O . TRP A 1 314 ? 46.230 40.798 -19.466 1.00 21.89 309 TRP X O 1
ATOM 2210 N N . SER A 1 315 ? 45.472 39.052 -18.285 1.00 23.39 310 SER X N 1
ATOM 2211 C CA . SER A 1 315 ? 44.965 39.854 -17.184 1.00 26.48 310 SER X CA 1
ATOM 2212 C C . SER A 1 315 ? 46.056 40.709 -16.520 1.00 28.22 310 SER X C 1
ATOM 2213 O O . SER A 1 315 ? 45.819 41.864 -16.202 1.00 29.50 310 SER X O 1
ATOM 2216 N N . LYS A 1 316 ? 47.229 40.131 -16.331 1.00 30.59 311 LYS X N 1
ATOM 2217 C CA . LYS A 1 316 ? 48.369 40.855 -15.744 1.00 32.98 311 LYS X CA 1
ATOM 2218 C C . LYS A 1 316 ? 48.936 41.881 -16.711 1.00 34.11 311 LYS X C 1
ATOM 2219 O O . LYS A 1 316 ? 49.372 42.943 -16.275 1.00 35.15 311 LYS X O 1
ATOM 2225 N N . LYS A 1 317 ? 48.919 41.602 -18.016 1.00 35.18 312 LYS X N 1
ATOM 2226 C CA . LYS A 1 317 ? 49.371 42.591 -19.005 1.00 36.32 312 LYS X CA 1
ATOM 2227 C C . LYS A 1 317 ? 48.356 43.736 -19.136 1.00 38.12 312 LYS X C 1
ATOM 2228 O O . LYS A 1 317 ? 48.751 44.878 -19.370 1.00 38.67 312 LYS X O 1
ATOM 2234 N N . GLU A 1 318 ? 47.061 43.458 -18.965 1.00 39.54 313 GLU X N 1
ATOM 2235 C CA . GLU A 1 318 ? 46.042 44.507 -19.127 1.00 41.56 313 GLU X CA 1
ATOM 2236 C C . GLU A 1 318 ? 45.912 45.382 -17.883 1.00 43.39 313 GLU X C 1
ATOM 2237 O O . GLU A 1 318 ? 45.406 46.497 -17.967 1.00 44.05 313 GLU X O 1
ATOM 2243 N N . ASN A 1 319 ? 46.360 44.868 -16.740 1.00 45.13 314 ASN X N 1
ATOM 2244 C CA . ASN A 1 319 ? 46.330 45.594 -15.469 1.00 46.55 314 ASN X CA 1
ATOM 2245 C C . ASN A 1 319 ? 47.747 45.926 -15.013 1.00 46.83 314 ASN X C 1
ATOM 2246 O O . ASN A 1 319 ? 48.344 45.156 -14.258 1.00 47.93 314 ASN X O 1
ATOM 2251 N N . SER A 1 328 ? 54.590 31.974 -11.736 1.00 48.07 323 SER X N 1
ATOM 2252 C CA . SER A 1 328 ? 54.284 32.828 -12.890 1.00 47.74 323 SER X CA 1
ATOM 2253 C C . SER A 1 328 ? 52.794 32.694 -13.236 1.00 46.65 323 SER X C 1
ATOM 2254 O O . SER A 1 328 ? 51.993 32.308 -12.381 1.00 47.66 323 SER X O 1
ATOM 2257 N N . THR A 1 329 ? 52.402 33.035 -14.460 1.00 45.08 324 THR X N 1
ATOM 2258 C CA . THR A 1 329 ? 51.017 32.820 -14.863 1.00 42.94 324 THR X CA 1
ATOM 2259 C C . THR A 1 329 ? 50.808 31.410 -15.425 1.00 40.49 324 THR X C 1
ATOM 2260 O O . THR A 1 329 ? 49.672 30.958 -15.498 1.00 39.28 324 THR X O 1
ATOM 2264 N N . ILE A 1 330 ? 51.885 30.710 -15.787 1.00 37.92 325 ILE X N 1
ATOM 2265 C CA . ILE A 1 330 ? 51.777 29.359 -16.330 1.00 36.58 325 ILE X CA 1
ATOM 2266 C C . ILE A 1 330 ? 51.379 28.369 -15.241 1.00 35.96 325 ILE X C 1
ATOM 2267 O O . ILE A 1 330 ? 52.059 28.218 -14.225 1.00 35.62 325 ILE X O 1
ATOM 2272 N N . GLN A 1 331 ? 50.281 27.682 -15.477 1.00 34.73 326 GLN X N 1
ATOM 2273 C CA . GLN A 1 331 ? 49.674 26.843 -14.464 1.00 35.01 326 GLN X CA 1
ATOM 2274 C C . GLN A 1 331 ? 50.265 25.450 -14.541 1.00 35.34 326 GLN X C 1
ATOM 2275 O O . GLN A 1 331 ? 50.673 25.006 -15.611 1.00 34.97 326 GLN X O 1
ATOM 2281 N N . PRO A 1 332 ? 50.348 24.767 -13.395 1.00 36.06 327 PRO X N 1
ATOM 2282 C CA . PRO A 1 332 ? 50.689 23.347 -13.382 1.00 36.33 327 PRO X CA 1
ATOM 2283 C C . PRO A 1 332 ? 49.834 22.539 -14.343 1.00 35.30 327 PRO X C 1
ATOM 2284 O O . PRO A 1 332 ? 48.604 22.600 -14.286 1.00 36.38 327 PRO X O 1
ATOM 2288 N N . GLY A 1 333 ? 50.496 21.783 -15.207 1.00 34.27 328 GLY X N 1
ATOM 2289 C CA . GLY A 1 333 ? 49.829 20.957 -16.193 1.00 33.38 328 GLY X CA 1
ATOM 2290 C C . GLY A 1 333 ? 49.686 21.604 -17.557 1.00 32.05 328 GLY X C 1
ATOM 2291 O O . GLY A 1 333 ? 49.333 20.929 -18.508 1.00 31.37 328 GLY X O 1
ATOM 2292 N N . ALA A 1 334 ? 49.942 22.908 -17.656 1.00 30.39 329 ALA X N 1
ATOM 2293 C CA . ALA A 1 334 ? 49.863 23.603 -18.947 1.00 29.55 329 ALA X CA 1
ATOM 2294 C C . ALA A 1 334 ? 51.053 23.266 -19.811 1.00 29.45 329 ALA X C 1
ATOM 2295 O O . ALA A 1 334 ? 52.163 23.115 -19.296 1.00 31.05 329 ALA X O 1
ATOM 2297 N N . SER A 1 335 ? 50.831 23.133 -21.110 1.00 28.14 330 SER X N 1
ATOM 2298 C CA . SER A 1 335 ? 51.911 22.998 -22.071 1.00 28.21 330 SER X CA 1
ATOM 2299 C C . SER A 1 335 ? 52.268 24.318 -22.792 1.00 27.03 330 SER X C 1
ATOM 2300 O O . SER A 1 335 ? 53.368 24.440 -23.336 1.00 26.77 330 SER X O 1
ATOM 2303 N N . VAL A 1 336 ? 51.357 25.296 -22.790 1.00 24.67 331 VAL X N 1
ATOM 2304 C CA . VAL A 1 336 ? 51.634 26.587 -23.418 1.00 23.89 331 VAL X CA 1
ATOM 2305 C C . VAL A 1 336 ? 52.779 27.301 -22.683 1.00 24.18 331 VAL X C 1
ATOM 2306 O O . VAL A 1 336 ? 52.922 27.203 -21.468 1.00 24.07 331 VAL X O 1
ATOM 2310 N N . LYS A 1 337 ? 53.591 28.031 -23.428 1.00 23.87 332 LYS X N 1
ATOM 2311 C CA . LYS A 1 337 ? 54.751 28.690 -22.865 1.00 24.74 332 LYS X CA 1
ATOM 2312 C C . LYS A 1 337 ? 54.598 30.213 -22.946 1.00 23.98 332 LYS X C 1
ATOM 2313 O O . LYS A 1 337 ? 53.922 30.740 -23.826 1.00 21.51 332 LYS X O 1
ATOM 2319 N N . GLU A 1 338 ? 55.265 30.912 -22.041 1.00 23.68 333 GLU X N 1
ATOM 2320 C CA . GLU A 1 338 ? 55.179 32.360 -21.986 1.00 23.53 333 GLU X CA 1
ATOM 2321 C C . GLU A 1 338 ? 55.640 32.966 -23.304 1.00 22.04 333 GLU X C 1
ATOM 2322 O O . GLU A 1 338 ? 55.112 33.980 -23.732 1.00 21.26 333 GLU X O 1
ATOM 2328 N N . THR A 1 339 ? 56.644 32.366 -23.930 1.00 21.13 334 THR X N 1
ATOM 2329 C CA . THR A 1 339 ? 57.171 32.907 -25.175 1.00 20.91 334 THR X CA 1
ATOM 2330 C C . THR A 1 339 ? 56.138 32.828 -26.307 1.00 20.90 334 THR X C 1
ATOM 2331 O O . THR A 1 339 ? 56.043 33.685 -27.173 1.00 20.79 334 THR X O 1
ATOM 2335 N N . GLN A 1 340 ? 55.327 31.784 -26.275 1.00 20.80 335 GLN X N 1
ATOM 2336 C CA . GLN A 1 340 ? 54.255 31.619 -27.229 1.00 20.93 335 GLN X CA 1
ATOM 2337 C C . GLN A 1 340 ? 53.132 32.618 -26.996 1.00 19.91 335 GLN X C 1
ATOM 2338 O O . GLN A 1 340 ? 52.632 33.201 -27.941 1.00 20.23 335 GLN X O 1
ATOM 2344 N N . LEU A 1 341 ? 52.755 32.807 -25.737 1.00 18.75 336 LEU X N 1
ATOM 2345 C CA . LEU A 1 341 ? 51.772 33.806 -25.343 1.00 19.37 336 LEU X CA 1
ATOM 2346 C C . LEU A 1 341 ? 52.227 35.201 -25.784 1.00 19.43 336 LEU X C 1
ATOM 2347 O O . LEU A 1 341 ? 51.456 35.954 -26.335 1.00 18.32 336 LEU X O 1
ATOM 2352 N N . ALA A 1 342 ? 53.512 35.517 -25.602 1.00 19.09 337 ALA X N 1
ATOM 2353 C CA . ALA A 1 342 ? 54.025 36.819 -26.006 1.00 19.71 337 ALA X CA 1
ATOM 2354 C C . ALA A 1 342 ? 53.908 37.058 -27.500 1.00 18.79 337 ALA X C 1
ATOM 2355 O O . ALA A 1 342 ? 53.519 38.125 -27.931 1.00 18.64 337 ALA X O 1
ATOM 2357 N N . ARG A 1 343 ? 54.240 36.050 -28.290 1.00 19.94 338 ARG X N 1
ATOM 2358 C CA . ARG A 1 343 ? 54.257 36.173 -29.722 1.00 21.29 338 ARG X CA 1
ATOM 2359 C C . ARG A 1 343 ? 52.836 36.339 -30.270 1.00 20.90 338 ARG X C 1
ATOM 2360 O O . ARG A 1 343 ? 52.584 37.196 -31.138 1.00 20.83 338 ARG X O 1
ATOM 2368 N N . TYR A 1 344 ? 51.902 35.546 -29.734 1.00 19.70 339 TYR X N 1
ATOM 2369 C CA . TYR A 1 344 ? 50.512 35.593 -30.200 1.00 18.68 339 TYR X CA 1
ATOM 2370 C C . TYR A 1 344 ? 49.795 36.862 -29.718 1.00 17.76 339 TYR X C 1
ATOM 2371 O O . TYR A 1 344 ? 48.900 37.355 -30.406 1.00 18.76 339 TYR X O 1
ATOM 2380 N N . ARG A 1 345 ? 50.189 37.398 -28.562 1.00 18.37 340 ARG X N 1
ATOM 2381 C CA . ARG A 1 345 ? 49.624 38.633 -28.025 1.00 18.69 340 ARG X CA 1
ATOM 2382 C C . ARG A 1 345 ? 49.835 39.796 -28.989 1.00 19.63 340 ARG X C 1
ATOM 2383 O O . ARG A 1 345 ? 49.020 40.701 -29.059 1.00 20.18 340 ARG X O 1
ATOM 2391 N N . ARG A 1 346 ? 50.929 39.751 -29.743 1.00 21.01 341 ARG X N 1
ATOM 2392 C CA . ARG A 1 346 ? 51.222 40.811 -30.726 1.00 23.07 341 ARG X CA 1
ATOM 2393 C C . ARG A 1 346 ? 50.376 40.774 -32.005 1.00 23.59 341 ARG X C 1
ATOM 2394 O O . ARG A 1 346 ? 50.429 41.706 -32.816 1.00 25.48 341 ARG X O 1
ATOM 2402 N N . ARG A 1 347 ? 49.616 39.707 -32.215 1.00 21.72 342 ARG X N 1
ATOM 2403 C CA . ARG A 1 347 ? 48.751 39.583 -33.379 1.00 22.86 342 ARG X CA 1
ATOM 2404 C C . ARG A 1 347 ? 47.310 39.851 -32.962 1.00 22.39 342 ARG X C 1
ATOM 2405 O O . ARG A 1 347 ? 46.858 39.329 -31.953 1.00 20.82 342 ARG X O 1
ATOM 2413 N N . GLU A 1 348 ? 46.602 40.637 -33.763 1.00 22.14 343 GLU X N 1
ATOM 2414 C CA . GLU A 1 348 ? 45.235 41.052 -33.456 1.00 22.95 343 GLU X CA 1
ATOM 2415 C C . GLU A 1 348 ? 44.255 40.014 -33.970 1.00 21.20 343 GLU X C 1
ATOM 2416 O O . GLU A 1 348 ? 44.508 39.355 -34.977 1.00 21.18 343 GLU X O 1
ATOM 2422 N N . ILE A 1 349 ? 43.145 39.852 -33.264 1.00 19.80 344 ILE X N 1
ATOM 2423 C CA . ILE A 1 349 ? 41.994 39.176 -33.827 1.00 18.69 344 ILE X CA 1
ATOM 2424 C C . ILE A 1 349 ? 40.904 40.209 -34.069 1.00 19.05 344 ILE X C 1
ATOM 2425 O O . ILE A 1 349 ? 41.025 41.369 -33.661 1.00 19.65 344 ILE X O 1
ATOM 2430 N N . SER A 1 350 ? 39.850 39.783 -34.751 1.00 19.81 345 SER X N 1
ATOM 2431 C CA . SER A 1 350 ? 38.683 40.610 -35.022 1.00 20.36 345 SER X CA 1
ATOM 2432 C C . SER A 1 350 ? 37.479 40.073 -34.281 1.00 19.92 345 SER X C 1
ATOM 2433 O O . SER A 1 350 ? 37.327 38.847 -34.143 1.00 19.08 345 SER X O 1
ATOM 2436 N N . ARG A 1 351 ? 36.611 40.971 -33.836 1.00 20.16 346 ARG X N 1
ATOM 2437 C CA . ARG A 1 351 ? 35.301 40.597 -33.302 1.00 22.05 346 ARG X CA 1
ATOM 2438 C C . ARG A 1 351 ? 34.187 41.212 -34.166 1.00 25.02 346 ARG X C 1
ATOM 2439 O O . ARG A 1 351 ? 33.122 41.561 -33.667 1.00 25.64 346 ARG X O 1
ATOM 2447 N N . GLY A 1 352 ? 34.443 41.321 -35.459 1.00 28.73 347 GLY X N 1
ATOM 2448 C CA . GLY A 1 352 ? 33.435 41.772 -36.407 1.00 31.86 347 GLY X CA 1
ATOM 2449 C C . GLY A 1 352 ? 33.633 43.241 -36.672 1.00 35.71 347 GLY X C 1
ATOM 2450 O O . GLY A 1 352 ? 34.186 43.955 -35.827 1.00 35.93 347 GLY X O 1
ATOM 2451 N N . GLU A 1 353 ? 33.190 43.706 -37.843 1.00 40.08 348 GLU X N 1
ATOM 2452 C CA . GLU A 1 353 ? 33.175 45.144 -38.127 1.00 43.51 348 GLU X CA 1
ATOM 2453 C C . GLU A 1 353 ? 31.744 45.668 -37.922 1.00 45.83 348 GLU X C 1
ATOM 2454 O O . GLU A 1 353 ? 30.792 44.878 -37.842 1.00 47.17 348 GLU X O 1
ATOM 2460 N N . ASP A 1 354 ? 31.600 46.992 -37.804 1.00 47.95 349 ASP X N 1
ATOM 2461 C CA . ASP A 1 354 ? 30.312 47.631 -37.479 1.00 49.07 349 ASP X CA 1
ATOM 2462 C C . ASP A 1 354 ? 29.920 48.811 -38.399 1.00 49.63 349 ASP X C 1
ATOM 2463 O O . ASP A 1 354 ? 28.945 49.507 -38.108 1.00 50.18 349 ASP X O 1
ATOM 2468 N N . GLY A 1 355 ? 30.660 49.027 -39.494 1.00 49.88 350 GLY X N 1
ATOM 2469 C CA . GLY A 1 355 ? 30.450 50.179 -40.372 1.00 49.67 350 GLY X CA 1
ATOM 2470 C C . GLY A 1 355 ? 31.675 51.088 -40.417 1.00 49.32 350 GLY X C 1
ATOM 2471 O O . GLY A 1 355 ? 32.313 51.328 -39.383 1.00 49.73 350 GLY X O 1
ATOM 2472 N N . ALA A 1 356 ? 32.009 51.587 -41.612 1.00 48.22 351 ALA X N 1
ATOM 2473 C CA . ALA A 1 356 ? 33.153 52.491 -41.807 1.00 46.86 351 ALA X CA 1
ATOM 2474 C C . ALA A 1 356 ? 32.749 53.975 -41.766 1.00 45.46 351 ALA X C 1
ATOM 2475 O O . ALA A 1 356 ? 33.592 54.867 -41.959 1.00 45.76 351 ALA X O 1
ATOM 2477 N N . GLU A 1 357 ? 31.462 54.234 -41.540 1.00 43.36 352 GLU X N 1
ATOM 2478 C CA . GLU A 1 357 ? 30.946 55.595 -41.501 1.00 41.18 352 GLU X CA 1
ATOM 2479 C C . GLU A 1 357 ? 30.075 55.781 -40.273 1.00 38.52 352 GLU X C 1
ATOM 2480 O O . GLU A 1 357 ? 29.236 54.952 -39.975 1.00 39.92 352 GLU X O 1
ATOM 2482 N N . LEU A 1 358 ? 30.261 56.889 -39.580 1.00 35.39 353 LEU X N 1
ATOM 2483 C CA . LEU A 1 358 ? 29.334 57.278 -38.522 1.00 32.91 353 LEU X CA 1
ATOM 2484 C C . LEU A 1 358 ? 28.054 57.848 -39.134 1.00 31.19 353 LEU X C 1
ATOM 2485 O O . LEU A 1 358 ? 28.098 58.473 -40.184 1.00 30.83 353 LEU X O 1
ATOM 2490 N N . SER A 1 359 ? 26.942 57.660 -38.443 1.00 29.71 354 SER X N 1
ATOM 2491 C CA . SER A 1 359 ? 25.681 58.306 -38.784 1.00 28.23 354 SER X CA 1
ATOM 2492 C C . SER A 1 359 ? 25.855 59.806 -38.655 1.00 26.79 354 SER X C 1
ATOM 2493 O O . SER A 1 359 ? 26.731 60.265 -37.921 1.00 24.84 354 SER X O 1
ATOM 2496 N N . GLY A 1 360 ? 25.050 60.589 -39.376 1.00 24.57 355 GLY X N 1
ATOM 2497 C CA . GLY A 1 360 ? 25.148 62.027 -39.262 1.00 24.23 355 GLY X CA 1
ATOM 2498 C C . GLY A 1 360 ? 24.978 62.474 -37.813 1.00 23.52 355 GLY X C 1
ATOM 2499 O O . GLY A 1 360 ? 25.619 63.411 -37.383 1.00 23.68 355 GLY X O 1
ATOM 2500 N N . GLU A 1 361 ? 24.087 61.817 -37.081 1.00 23.47 356 GLU X N 1
ATOM 2501 C CA . GLU A 1 361 ? 23.782 62.210 -35.692 1.00 22.74 356 GLU X CA 1
ATOM 2502 C C . GLU A 1 361 ? 25.007 61.981 -34.814 1.00 21.66 356 GLU X C 1
ATOM 2503 O O . GLU A 1 361 ? 25.406 62.845 -34.031 1.00 20.56 356 GLU X O 1
ATOM 2509 N N . ILE A 1 362 ? 25.629 60.826 -34.994 1.00 20.41 357 ILE X N 1
ATOM 2510 C CA . ILE A 1 362 ? 26.791 60.469 -34.163 1.00 20.28 357 ILE X CA 1
ATOM 2511 C C . ILE A 1 362 ? 27.982 61.329 -34.557 1.00 20.27 357 ILE X C 1
ATOM 2512 O O . ILE A 1 362 ? 28.720 61.778 -33.686 1.00 19.62 357 ILE X O 1
ATOM 2517 N N . SER A 1 363 ? 28.146 61.640 -35.848 1.00 20.48 358 SER X N 1
ATOM 2518 C CA . SER A 1 363 ? 29.148 62.609 -36.252 1.00 20.65 358 SER X CA 1
ATOM 2519 C C . SER A 1 363 ? 28.962 63.969 -35.580 1.00 20.07 358 SER X C 1
ATOM 2520 O O . SER A 1 363 ? 29.916 64.595 -35.174 1.00 20.52 358 SER X O 1
ATOM 2524 N N . ALA A 1 364 ? 27.720 64.440 -35.465 1.00 20.46 359 ALA X N 1
ATOM 2525 C CA . ALA A 1 364 ? 27.483 65.732 -34.835 1.00 20.77 359 ALA X CA 1
ATOM 2526 C C . ALA A 1 364 ? 27.794 65.690 -33.343 1.00 19.84 359 ALA X C 1
ATOM 2527 O O . ALA A 1 364 ? 28.368 66.638 -32.805 1.00 19.83 359 ALA X O 1
ATOM 2529 N N . ILE A 1 365 ? 27.479 64.574 -32.693 1.00 18.82 360 ILE X N 1
ATOM 2530 C CA . ILE A 1 365 ? 27.774 64.427 -31.259 1.00 18.79 360 ILE X CA 1
ATOM 2531 C C . ILE A 1 365 ? 29.282 64.412 -31.079 1.00 18.80 360 ILE X C 1
ATOM 2532 O O . ILE A 1 365 ? 29.8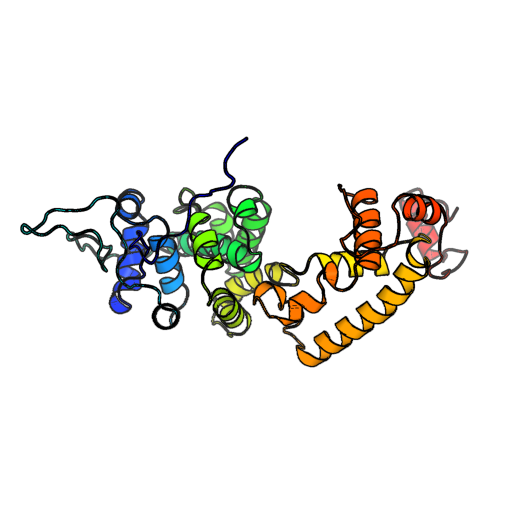25 65.082 -30.191 1.00 19.09 360 ILE X O 1
ATOM 2537 N N . MET A 1 366 ? 29.970 63.686 -31.954 1.00 18.96 361 MET X N 1
ATOM 2538 C CA . MET A 1 366 ? 31.438 63.669 -31.885 1.00 19.68 361 MET X CA 1
ATOM 2539 C C . MET A 1 366 ? 32.053 65.075 -32.039 1.00 19.63 361 MET X C 1
ATOM 2540 O O . MET A 1 366 ? 32.990 65.415 -31.340 1.00 19.43 361 MET X O 1
ATOM 2545 N N . LYS A 1 367 ? 31.500 65.914 -32.912 1.00 20.58 362 LYS X N 1
ATOM 2546 C CA . LYS A 1 367 ? 31.942 67.311 -33.000 1.00 21.63 362 LYS X CA 1
ATOM 2547 C C . LYS A 1 367 ? 31.849 68.092 -31.689 1.00 21.85 362 LYS X C 1
ATOM 2548 O O . LYS A 1 367 ? 32.709 68.949 -31.412 1.00 22.44 362 LYS X O 1
ATOM 2556 N N . MET A 1 368 ? 30.869 67.777 -30.846 1.00 22.48 363 MET X N 1
ATOM 2557 C CA . MET A 1 368 ? 30.736 68.444 -29.542 1.00 23.49 363 MET X CA 1
ATOM 2558 C C . MET A 1 368 ? 31.949 68.240 -28.642 1.00 23.59 363 MET X C 1
ATOM 2559 O O . MET A 1 368 ? 32.191 69.038 -27.717 1.00 23.93 363 MET X O 1
ATOM 2564 N N . ILE A 1 369 ? 32.654 67.131 -28.834 1.00 20.76 364 ILE X N 1
ATOM 2565 C CA . ILE A 1 369 ? 33.802 66.811 -27.991 1.00 20.24 364 ILE X CA 1
ATOM 2566 C C . ILE A 1 369 ? 35.122 66.864 -28.737 1.00 20.70 364 ILE X C 1
ATOM 2567 O O . ILE A 1 369 ? 36.139 66.436 -28.207 1.00 20.37 364 ILE X O 1
ATOM 2572 N N . GLY A 1 370 ? 35.119 67.432 -29.937 1.00 21.40 365 GLY X N 1
ATOM 2573 C CA . GLY A 1 370 ? 36.344 67.634 -30.706 1.00 21.43 365 GLY X CA 1
ATOM 2574 C C . GLY A 1 370 ? 36.820 66.430 -31.515 1.00 21.40 365 GLY X C 1
ATOM 2575 O O . GLY A 1 370 ? 37.984 66.346 -31.918 1.00 22.26 365 GLY X O 1
ATOM 2576 N N . VAL A 1 371 ? 35.915 65.487 -31.756 1.00 20.32 366 VAL X N 1
ATOM 2577 C CA . VAL A 1 371 ? 36.221 64.296 -32.547 1.00 20.26 366 VAL X CA 1
ATOM 2578 C C . VAL A 1 371 ? 35.707 64.456 -33.973 1.00 20.67 366 VAL X C 1
ATOM 2579 O O . VAL A 1 371 ? 34.515 64.736 -34.197 1.00 20.34 366 VAL X O 1
ATOM 2583 N N . THR A 1 372 ? 36.593 64.276 -34.946 1.00 21.00 367 THR X N 1
ATOM 2584 C CA . THR A 1 372 ? 36.213 64.542 -36.346 1.00 23.44 367 THR X CA 1
ATOM 2585 C C . THR A 1 372 ? 35.740 63.343 -37.131 1.00 24.30 367 THR X C 1
ATOM 2586 O O . THR A 1 372 ? 35.197 63.497 -38.227 1.00 25.64 367 THR X O 1
ATOM 2590 N N . GLY A 1 373 ? 35.944 62.143 -36.610 1.00 24.66 368 GLY X N 1
ATOM 2591 C CA . GLY A 1 373 ? 35.545 60.949 -37.327 1.00 25.33 368 GLY X CA 1
ATOM 2592 C C . GLY A 1 373 ? 36.363 59.747 -36.933 1.00 25.97 368 GLY X C 1
ATOM 2593 O O . GLY A 1 373 ? 37.193 59.821 -36.046 1.00 24.62 368 GLY X O 1
ATOM 2594 N N . LEU A 1 374 ? 36.097 58.629 -37.586 1.00 27.49 369 LEU X N 1
ATOM 2595 C CA . LEU A 1 374 ? 36.889 57.432 -37.419 1.00 29.25 369 LEU X CA 1
ATOM 2596 C C . LEU A 1 374 ? 38.238 57.576 -38.116 1.00 31.50 369 LEU X C 1
ATOM 2597 O O . LEU A 1 374 ? 38.362 58.265 -39.133 1.00 32.40 369 LEU X O 1
ATOM 2602 N N . ASN A 1 375 ? 39.242 56.916 -37.561 1.00 33.82 370 ASN X N 1
ATOM 2603 C CA . ASN A 1 375 ? 40.591 56.882 -38.118 1.00 36.27 370 ASN X CA 1
ATOM 2604 C C . ASN A 1 375 ? 40.995 55.433 -38.409 1.00 37.75 370 ASN X C 1
ATOM 2605 O O . ASN A 1 375 ? 40.229 54.457 -38.373 1.00 38.11 370 ASN X O 1
#